Protein AF-A0A818WHS1-F1 (afdb_monomer)

pLDDT: mean 79.86, std 14.44, range [33.09, 95.94]

Solvent-accessible surface area (backbone atoms only — not comparable to full-atom values): 16485 Å² total; per-residue (Å²): 138,83,83,80,80,80,74,79,79,77,52,69,50,83,82,58,56,59,62,22,26,22,33,26,46,77,83,52,51,38,42,40,30,38,30,41,89,71,29,37,36,35,36,34,36,37,73,85,46,92,62,28,40,36,38,37,39,26,43,75,52,76,75,46,57,83,94,34,68,47,58,75,23,35,30,39,39,37,32,30,73,73,42,66,77,56,23,37,34,42,43,31,33,92,50,37,50,82,75,80,77,89,58,62,69,85,31,47,83,52,65,40,39,73,53,65,61,62,80,65,84,75,95,55,65,29,36,51,58,85,70,84,52,94,64,40,41,45,33,32,24,77,51,70,37,73,31,75,89,72,49,74,41,52,33,36,36,40,33,19,42,53,97,51,58,50,59,40,34,38,38,35,60,42,71,45,99,83,74,41,45,38,81,45,74,51,39,44,46,75,75,47,72,44,84,55,54,68,74,74,73,52,84,72,66,82,53,39,83,78,59,27,47,56,60,29,70,39,79,46,55,45,59,84,70,84,88,70,58,92,98,59,86,81,81,68,51,73,46,60,58,29,79,86,61,89,65,54,100,82,65,76,89,80,88,82,80,90,78,90,82,77,100,64,94,78,83,75,86,85,79,90,80,134

Secondary structure (DSSP, 8-state):
-----------B------SEEEEEETT-SEEEEEETTTTEEEEEETTTSSSPEEEEEESS-SSPPTTSGGGTS-EEEEEETTEEEEEEEEE-STT-------S-GGGEEETTEE----S---SS-EEE-----SSEEEEEESSEEE-TTS-EEESEEEEEETTSS-EEEEEEEEE-TTS-EEEEEEEEEEEEESS--HHHH--S-TTHHHHSEEGGGPEEEESSS--PPTT-----EEEESS------TT---------SS---SS--------

Mean predicted aligned error: 11.03 Å

Sequence (274 aa):
MSFLFYGSDVHCAQPYFPPQVTFTSEDRTAVYAIDEFNQLAHVIYGNLSPEPLNHYLMKNTPFPIPDSPQAKHYVHLSSNSSSPDHCYYETAWKYGSRFSTWFSLHWYHNRASVTIGNFVNFNSKMIHSTNETILEDYWYSEEKCKIDIGKYYPCEEIYFTKNTDLPLKTVRIGVDDHRKIASITTKYTILSVGKPDETSLIPYPKDWAYACADFALGLSRDPESSMIPLNESGTVNIWLNTPSHRINENDTVIVEWERTNCECSDCISWTPER

Nearest PDB structures (foldseek):
  7ram-assembly1_A  TM=4.427E-01  e=4.706E+00  Human herpesvirus 5 strain AD169
  9dix-assembly1_D  TM=4.705E-01  e=8.787E+00  Human betaherpesvirus 5

Structure (mmCIF, N/CA/C/O backbone):
data_AF-A0A818WHS1-F1
#
_entry.id   AF-A0A818WHS1-F1
#
loop_
_atom_site.group_PDB
_atom_site.id
_atom_site.type_symbol
_atom_site.label_atom_id
_atom_site.label_alt_id
_atom_site.label_comp_id
_atom_site.label_asym_id
_atom_site.label_entity_id
_atom_site.label_seq_id
_atom_site.pdbx_PDB_ins_code
_atom_site.Cartn_x
_atom_site.Cartn_y
_atom_site.Cartn_z
_atom_site.occupancy
_atom_site.B_iso_or_equiv
_atom_site.auth_seq_id
_atom_site.auth_comp_id
_atom_site.auth_asym_id
_atom_site.auth_atom_id
_atom_site.pdbx_PDB_model_num
ATOM 1 N N . MET A 1 1 ? -21.096 -25.139 48.918 1.00 37.22 1 MET A N 1
ATOM 2 C CA . MET A 1 1 ? -20.486 -23.802 48.772 1.00 37.22 1 MET A CA 1
ATOM 3 C C . MET A 1 1 ? -19.717 -23.835 47.459 1.00 37.22 1 MET A C 1
ATOM 5 O O . MET A 1 1 ? -18.602 -24.333 47.433 1.00 37.22 1 MET A O 1
ATOM 9 N N . SER A 1 2 ? -20.376 -23.490 46.351 1.00 33.09 2 SER A N 1
ATOM 10 C CA . SER A 1 2 ? -19.786 -23.582 45.009 1.00 33.09 2 SER A CA 1
ATOM 11 C C . SER A 1 2 ? -19.209 -22.226 44.633 1.00 33.09 2 SER A C 1
ATOM 13 O O . SER A 1 2 ? -19.954 -21.259 44.496 1.00 33.09 2 SER A O 1
ATOM 15 N N . PHE A 1 3 ? -17.887 -22.159 44.504 1.00 38.41 3 PHE A N 1
ATOM 16 C CA . PHE A 1 3 ? -17.192 -21.011 43.935 1.00 38.41 3 PHE A CA 1
ATOM 17 C C . PHE A 1 3 ? -17.373 -21.047 42.414 1.00 38.41 3 PHE A C 1
ATOM 19 O O . PHE A 1 3 ? -16.762 -21.864 41.730 1.00 38.41 3 PHE A O 1
ATOM 26 N N . LEU A 1 4 ? -18.244 -20.184 41.890 1.00 40.44 4 LEU A N 1
ATOM 27 C CA . LEU A 1 4 ? -18.276 -19.860 40.466 1.00 40.44 4 LEU A CA 1
ATOM 28 C C . LEU A 1 4 ? -17.090 -18.936 40.182 1.00 40.44 4 LEU A C 1
ATOM 30 O O . LEU A 1 4 ? -17.141 -17.739 40.461 1.00 40.44 4 LEU A O 1
ATOM 34 N N . PHE A 1 5 ? -16.005 -19.506 39.664 1.00 40.16 5 PHE A N 1
ATOM 35 C CA . PHE A 1 5 ? -14.950 -18.733 39.023 1.00 40.16 5 PHE A CA 1
ATOM 36 C C . PHE A 1 5 ? -15.507 -18.193 37.701 1.00 40.16 5 PHE A C 1
ATOM 38 O O . PHE A 1 5 ? -15.564 -18.910 36.707 1.00 40.16 5 PHE A O 1
ATOM 45 N N . TYR A 1 6 ? -15.944 -16.933 37.698 1.00 41.81 6 TYR A N 1
ATOM 46 C CA . TYR A 1 6 ? -16.090 -16.161 36.466 1.00 41.81 6 TYR A CA 1
ATOM 47 C C . TYR A 1 6 ? -14.679 -15.855 35.955 1.00 41.81 6 TYR A C 1
ATOM 49 O O . TYR A 1 6 ? -14.070 -14.855 36.329 1.00 41.81 6 TYR A O 1
ATOM 57 N N . GLY A 1 7 ? -14.123 -16.763 35.153 1.00 45.44 7 GLY A N 1
ATOM 58 C CA . GLY A 1 7 ? -12.982 -16.434 34.313 1.00 45.44 7 GLY A CA 1
ATOM 59 C C . GLY A 1 7 ? -13.452 -15.408 33.292 1.00 45.44 7 GLY A C 1
ATOM 60 O O . GLY A 1 7 ? -14.268 -15.723 32.433 1.00 45.44 7 GLY A O 1
ATOM 61 N N . SER A 1 8 ? -13.004 -14.163 33.419 1.00 51.31 8 SER A N 1
ATOM 62 C CA . SER A 1 8 ? -13.119 -13.195 32.335 1.00 51.31 8 SER A CA 1
ATOM 63 C C . SER A 1 8 ? -12.207 -13.679 31.210 1.00 51.31 8 SER A C 1
ATOM 65 O O . SER A 1 8 ? -10.990 -13.493 31.286 1.00 51.31 8 SER A O 1
ATOM 67 N N . ASP A 1 9 ? -12.773 -14.355 30.214 1.00 56.12 9 ASP A N 1
ATOM 68 C CA . ASP A 1 9 ? -12.043 -14.738 29.012 1.00 56.12 9 ASP A CA 1
ATOM 69 C C . ASP A 1 9 ? -11.537 -13.466 28.328 1.00 56.12 9 ASP A C 1
ATOM 71 O O . ASP A 1 9 ? -12.299 -12.685 27.756 1.00 56.12 9 ASP A O 1
ATOM 75 N N . VAL A 1 10 ? -10.230 -13.225 28.430 1.00 63.66 10 VAL A N 1
ATOM 76 C CA . VAL A 1 10 ? -9.567 -12.131 27.722 1.00 63.66 10 VAL A CA 1
ATOM 77 C C . VAL A 1 10 ? -9.598 -12.479 26.238 1.00 63.66 10 VAL A C 1
ATOM 79 O O . VAL A 1 10 ? -8.817 -13.310 25.767 1.00 63.66 10 VAL A O 1
ATOM 82 N N . HIS A 1 11 ? -10.522 -11.866 25.497 1.00 70.69 11 HIS A N 1
ATOM 83 C CA . HIS A 1 11 ? -10.656 -12.110 24.068 1.00 70.69 11 HIS A CA 1
ATOM 84 C C . HIS A 1 11 ? -9.477 -11.478 23.322 1.00 70.69 11 HIS A C 1
ATOM 86 O O . HIS A 1 11 ? -9.389 -10.264 23.127 1.00 70.69 11 HIS A O 1
ATOM 92 N N . CYS A 1 12 ? -8.532 -12.334 22.949 1.00 80.06 12 CYS A N 1
ATOM 93 C CA . CYS A 1 12 ? -7.355 -11.961 22.188 1.00 80.06 12 CYS A CA 1
ATOM 94 C C . CYS A 1 12 ? -7.638 -12.215 20.709 1.00 80.06 12 CYS A C 1
ATOM 96 O O . CYS A 1 12 ? -7.578 -13.359 20.259 1.00 80.06 12 CYS A O 1
ATOM 98 N N . ALA A 1 13 ? -7.950 -11.159 19.967 1.00 79.31 13 ALA A N 1
ATOM 99 C CA . ALA A 1 13 ? -8.215 -11.222 18.537 1.00 79.31 13 ALA A CA 1
ATOM 100 C C . ALA A 1 13 ? -7.529 -10.047 17.845 1.00 79.31 13 ALA A C 1
ATOM 102 O O . ALA A 1 13 ? -7.492 -8.941 18.387 1.00 79.31 13 ALA A O 1
ATOM 103 N N . GLN A 1 14 ? -6.981 -10.295 16.654 1.00 84.88 14 GLN A N 1
ATOM 104 C CA . GLN A 1 14 ? -6.480 -9.219 15.808 1.00 84.88 14 GLN A CA 1
ATOM 105 C C . GLN A 1 14 ? -7.679 -8.421 15.271 1.00 84.88 14 GLN A C 1
ATOM 107 O O . GLN A 1 14 ? -8.615 -9.030 14.753 1.00 84.88 14 GLN A O 1
ATOM 112 N N . PRO A 1 15 ? -7.699 -7.092 15.434 1.00 90.44 15 PRO A N 1
ATOM 113 C CA . PRO A 1 15 ? -8.735 -6.246 14.866 1.00 90.44 15 PRO A CA 1
ATOM 114 C C . PRO A 1 15 ? -8.469 -5.989 13.376 1.00 90.44 15 PRO A C 1
ATOM 116 O O . PRO A 1 15 ? -7.339 -5.701 12.971 1.00 90.44 15 PRO A O 1
ATOM 119 N N . TYR A 1 16 ? -9.525 -6.055 12.567 1.00 92.00 16 TYR A N 1
ATOM 120 C CA . TYR A 1 16 ? -9.459 -5.926 11.112 1.00 92.00 16 TYR A CA 1
ATOM 121 C C . TYR A 1 16 ? -10.335 -4.773 10.627 1.00 92.00 16 TYR A C 1
ATOM 123 O O . TYR A 1 16 ? -11.432 -4.563 11.137 1.00 92.00 16 TYR A O 1
ATOM 131 N N . PHE A 1 17 ? -9.840 -4.031 9.638 1.00 93.75 17 PHE A N 1
ATOM 132 C CA . PHE A 1 17 ? -10.689 -3.217 8.777 1.00 93.75 17 PHE A CA 1
ATOM 133 C C . PHE A 1 17 ? -11.624 -4.151 7.993 1.00 93.75 17 PHE A C 1
ATOM 135 O O . PHE A 1 17 ? -11.298 -5.329 7.806 1.00 93.75 17 PHE A O 1
ATOM 142 N N . PRO A 1 18 ? -12.760 -3.645 7.489 1.00 94.12 18 PRO A N 1
ATOM 143 C CA . PRO A 1 18 ? -13.578 -4.420 6.574 1.00 94.12 18 PRO A CA 1
ATOM 144 C C . PRO A 1 18 ? -12.754 -4.811 5.331 1.00 94.12 18 PRO A C 1
ATOM 146 O O . PRO A 1 18 ? -12.023 -3.966 4.807 1.00 94.12 18 PRO A O 1
ATOM 149 N N . PRO A 1 19 ? -12.892 -6.047 4.810 1.00 92.88 19 PRO A N 1
ATOM 150 C CA . PRO A 1 19 ? -12.076 -6.554 3.697 1.00 92.88 19 PRO A CA 1
ATOM 151 C C . PRO A 1 19 ? -12.323 -5.821 2.373 1.00 92.88 19 PRO A C 1
ATOM 153 O O . PRO A 1 19 ? -11.546 -5.942 1.427 1.00 92.88 19 PRO A O 1
ATOM 156 N N . GLN A 1 20 ? -13.423 -5.074 2.283 1.00 92.94 20 GLN A N 1
ATOM 157 C CA . GLN A 1 20 ? -13.663 -4.131 1.205 1.00 92.94 20 GLN A CA 1
ATOM 158 C C . GLN A 1 20 ? -14.117 -2.799 1.803 1.00 92.94 20 GLN A C 1
ATOM 160 O O . GLN A 1 20 ? -15.153 -2.735 2.473 1.00 92.94 20 GLN A O 1
ATOM 165 N N . VAL A 1 21 ? -13.322 -1.749 1.614 1.00 92.81 21 VAL A N 1
ATOM 166 C CA . VAL A 1 21 ? -13.515 -0.466 2.301 1.00 92.81 21 VAL A CA 1
ATOM 167 C C . VAL A 1 21 ? -12.918 0.684 1.501 1.00 92.81 21 VAL A C 1
ATOM 169 O O . VAL A 1 21 ? -11.845 0.555 0.914 1.00 92.81 21 VAL A O 1
ATOM 172 N N . THR A 1 22 ? -13.599 1.829 1.517 1.00 92.69 22 THR A N 1
ATOM 173 C CA . THR A 1 22 ? -13.058 3.112 1.054 1.00 92.69 22 THR A CA 1
ATOM 174 C C . THR A 1 22 ? -13.046 4.097 2.213 1.00 92.69 22 THR A C 1
ATOM 176 O O . THR A 1 22 ? -14.056 4.260 2.900 1.00 92.69 22 THR A O 1
ATOM 179 N N . PHE A 1 23 ? -11.920 4.761 2.455 1.00 91.88 23 PHE A N 1
ATOM 180 C CA . PHE A 1 23 ? -11.759 5.680 3.579 1.00 91.88 23 PHE A CA 1
ATOM 181 C C . PHE A 1 23 ? -10.694 6.747 3.307 1.00 91.88 23 PHE A C 1
ATOM 183 O O . PHE A 1 23 ? -9.904 6.653 2.374 1.00 91.88 23 PHE A O 1
ATOM 190 N N . THR A 1 24 ? -10.659 7.772 4.152 1.00 91.75 24 THR A N 1
ATOM 191 C CA . THR A 1 24 ? -9.619 8.811 4.163 1.00 91.75 24 THR A CA 1
ATOM 192 C C . THR A 1 24 ? -9.068 8.981 5.573 1.00 91.75 24 THR A C 1
ATOM 194 O O . THR A 1 24 ? -9.795 8.774 6.548 1.00 91.75 24 THR A O 1
ATOM 197 N N . SER A 1 25 ? -7.807 9.390 5.699 1.00 87.19 25 SER A N 1
ATOM 198 C CA . SER A 1 25 ? -7.261 9.904 6.960 1.00 87.19 25 SER A CA 1
ATOM 199 C C . SER A 1 25 ? -7.741 11.340 7.233 1.00 87.19 25 SER A C 1
ATOM 201 O O . SER A 1 25 ? -8.229 12.020 6.326 1.00 87.19 25 SER A O 1
ATOM 203 N N . GLU A 1 26 ? -7.664 11.793 8.491 1.00 78.38 26 GLU A N 1
ATOM 204 C CA . GLU A 1 26 ? -8.152 13.113 8.950 1.00 78.38 26 GLU A CA 1
ATOM 205 C C . GLU A 1 26 ? -7.547 14.305 8.197 1.00 78.38 26 GLU A C 1
ATOM 207 O O . GLU A 1 26 ? -8.227 15.304 7.970 1.00 78.38 26 GLU A O 1
ATOM 212 N N . ASP A 1 27 ? -6.296 14.182 7.764 1.00 72.12 27 ASP A N 1
ATOM 213 C CA . ASP A 1 27 ? -5.587 15.178 6.959 1.00 72.12 27 ASP A CA 1
ATOM 214 C C . ASP A 1 27 ? -6.094 15.258 5.505 1.00 72.12 27 ASP A C 1
ATOM 216 O O . ASP A 1 27 ? -5.738 16.188 4.783 1.00 72.12 27 ASP A O 1
ATOM 220 N N . ARG A 1 28 ? -6.945 14.309 5.080 1.00 67.69 28 ARG A N 1
ATOM 221 C CA . ARG A 1 28 ? -7.531 14.187 3.730 1.00 67.69 28 ARG A CA 1
ATOM 222 C C . ARG A 1 28 ? -6.506 14.272 2.602 1.00 67.69 28 ARG A C 1
ATOM 224 O O . ARG A 1 28 ? -6.840 14.638 1.474 1.00 67.69 28 ARG A O 1
ATOM 231 N N . THR A 1 29 ? -5.259 13.922 2.902 1.00 80.56 29 THR A N 1
ATOM 232 C CA . THR A 1 29 ? -4.161 13.929 1.934 1.00 80.56 29 THR A CA 1
ATOM 233 C C . THR A 1 29 ? -4.304 12.789 0.937 1.00 80.56 29 THR A C 1
ATOM 235 O O . THR A 1 29 ? -3.890 12.937 -0.215 1.00 80.56 29 THR A O 1
ATOM 238 N N . ALA A 1 30 ? -4.942 11.693 1.359 1.00 87.56 30 ALA A N 1
ATOM 239 C CA . ALA A 1 30 ? -5.172 10.517 0.546 1.00 87.56 30 ALA A CA 1
ATOM 240 C C . ALA A 1 30 ? -6.542 9.873 0.791 1.00 87.56 30 ALA A C 1
ATOM 242 O O . ALA A 1 30 ? -7.011 9.778 1.928 1.00 87.56 30 ALA A O 1
ATOM 243 N N . VAL A 1 31 ? -7.149 9.374 -0.286 1.00 90.00 31 VAL A N 1
ATOM 244 C CA . VAL A 1 31 ? -8.282 8.440 -0.228 1.00 90.00 31 VAL A CA 1
ATOM 245 C C . VAL A 1 31 ? -7.767 7.048 -0.556 1.00 90.00 31 VAL A C 1
ATOM 247 O O . VAL A 1 31 ? -7.116 6.871 -1.581 1.00 90.00 31 VAL A O 1
ATOM 250 N N . TYR A 1 32 ? -8.076 6.076 0.295 1.00 91.19 32 TYR A N 1
ATOM 251 C CA . TYR A 1 32 ? -7.717 4.672 0.133 1.00 91.19 32 TYR A CA 1
ATOM 252 C C . TYR A 1 32 ? -8.965 3.861 -0.201 1.00 91.19 32 TYR A C 1
ATOM 254 O O . TYR A 1 32 ? -9.987 3.997 0.471 1.00 91.19 32 TYR A O 1
ATOM 262 N N . ALA A 1 33 ? -8.863 2.983 -1.192 1.00 92.50 33 ALA A N 1
ATOM 263 C CA . ALA A 1 33 ? -9.845 1.953 -1.497 1.00 92.50 33 ALA A CA 1
ATOM 264 C C . ALA A 1 33 ? -9.149 0.588 -1.502 1.00 92.50 33 ALA A C 1
ATOM 266 O O . ALA A 1 33 ? -8.126 0.407 -2.162 1.00 92.50 33 ALA A O 1
ATOM 267 N N . ILE A 1 34 ? -9.689 -0.366 -0.750 1.00 92.81 34 ILE A N 1
ATOM 268 C CA . ILE A 1 34 ? -9.126 -1.708 -0.578 1.00 92.81 34 ILE A CA 1
ATOM 269 C C . ILE A 1 34 ? -10.198 -2.724 -0.941 1.00 92.81 34 ILE A C 1
ATOM 271 O O . ILE A 1 34 ? -11.336 -2.611 -0.491 1.00 92.81 34 ILE A O 1
ATOM 275 N N . ASP A 1 35 ? -9.816 -3.714 -1.739 1.00 92.44 35 ASP A N 1
ATOM 276 C CA . ASP A 1 35 ? -10.607 -4.889 -2.075 1.00 92.44 35 ASP A CA 1
ATOM 277 C C . ASP A 1 35 ? -9.741 -6.145 -1.903 1.00 92.44 35 ASP A C 1
ATOM 279 O O . ASP A 1 35 ? -9.038 -6.591 -2.818 1.00 92.44 35 ASP A O 1
ATOM 283 N N . GLU A 1 36 ? -9.770 -6.713 -0.696 1.00 92.94 36 GLU A N 1
ATOM 284 C CA . GLU A 1 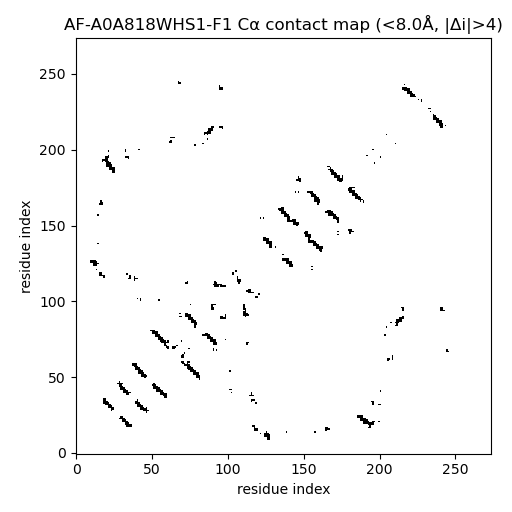36 ? -8.986 -7.899 -0.349 1.00 92.94 36 GLU A CA 1
ATOM 285 C C . GLU A 1 36 ? -9.423 -9.136 -1.147 1.00 92.94 36 GLU A C 1
ATOM 287 O O . GLU A 1 36 ? -8.596 -9.990 -1.463 1.00 92.94 36 GLU A O 1
ATOM 292 N N . PHE A 1 37 ? -10.697 -9.248 -1.533 1.00 91.25 37 PHE A N 1
ATOM 293 C CA . PHE A 1 37 ? -11.173 -10.416 -2.280 1.00 91.25 37 PHE A CA 1
ATOM 294 C C . PHE A 1 37 ? -10.630 -10.439 -3.706 1.00 91.25 37 PHE A C 1
ATOM 296 O O . PHE A 1 37 ? -10.182 -11.483 -4.184 1.00 91.25 37 PHE A O 1
ATOM 303 N N . ASN A 1 38 ? -10.627 -9.282 -4.371 1.00 89.56 38 ASN A N 1
ATOM 304 C CA . ASN A 1 38 ? -10.107 -9.157 -5.732 1.00 89.56 38 ASN A CA 1
ATOM 305 C C . ASN A 1 38 ? -8.601 -8.867 -5.781 1.00 89.56 38 ASN A C 1
ATOM 307 O O . ASN A 1 38 ? -8.023 -8.847 -6.870 1.00 89.56 38 ASN A O 1
ATOM 311 N N . GLN A 1 39 ? -7.958 -8.697 -4.619 1.00 93.12 39 GLN A N 1
ATOM 312 C CA . GLN A 1 39 ? -6.544 -8.345 -4.495 1.00 93.12 39 GLN A CA 1
ATOM 313 C C . GLN A 1 39 ? -6.219 -7.080 -5.302 1.00 93.12 39 GLN A C 1
ATOM 315 O O . GLN A 1 39 ? -5.325 -7.065 -6.157 1.00 93.12 39 GLN A O 1
ATOM 320 N N . LEU A 1 40 ? -6.991 -6.032 -5.006 1.00 90.56 40 LEU A N 1
ATOM 321 C CA . LEU A 1 40 ? -6.919 -4.705 -5.602 1.00 90.56 40 LEU A CA 1
ATOM 322 C C . LEU A 1 40 ? -6.875 -3.649 -4.490 1.00 90.56 40 LEU A C 1
ATOM 324 O O . LEU A 1 40 ? -7.653 -3.698 -3.541 1.00 90.56 40 LEU A O 1
ATOM 328 N N . ALA A 1 41 ? -5.982 -2.677 -4.622 1.00 91.81 41 ALA A N 1
ATOM 329 C CA . ALA A 1 41 ? -5.958 -1.485 -3.787 1.00 91.81 41 ALA A CA 1
ATOM 330 C C . ALA A 1 41 ? -5.707 -0.250 -4.653 1.00 91.81 41 ALA A C 1
ATOM 332 O O . ALA A 1 41 ? -4.999 -0.316 -5.659 1.00 91.81 41 ALA A O 1
ATOM 333 N N . HIS A 1 42 ? -6.280 0.877 -4.254 1.00 91.00 42 HIS A N 1
ATOM 334 C CA . HIS A 1 42 ? -6.128 2.161 -4.921 1.00 91.00 42 HIS A CA 1
ATOM 335 C C . HIS A 1 42 ? -5.924 3.257 -3.879 1.00 91.00 42 HIS A C 1
ATOM 337 O O . HIS A 1 42 ? -6.581 3.263 -2.837 1.00 91.00 42 HIS A O 1
ATOM 343 N N . VAL A 1 43 ? -5.006 4.175 -4.157 1.00 90.12 43 VAL A N 1
ATOM 344 C CA . VAL A 1 43 ? -4.811 5.381 -3.360 1.00 90.12 43 VAL A CA 1
ATOM 345 C C . VAL A 1 43 ? -4.748 6.603 -4.267 1.00 90.12 43 VAL A C 1
ATOM 347 O O . VAL A 1 43 ? -4.021 6.615 -5.261 1.00 90.12 43 VAL A O 1
ATOM 350 N N . ILE A 1 44 ? -5.516 7.630 -3.907 1.00 88.56 44 ILE A N 1
ATOM 351 C CA . ILE A 1 44 ? -5.545 8.927 -4.587 1.00 88.56 44 ILE A CA 1
ATOM 352 C C . ILE A 1 44 ? -4.886 9.944 -3.666 1.00 88.56 44 ILE A C 1
ATOM 354 O O . ILE A 1 44 ? -5.488 10.333 -2.664 1.00 88.56 44 ILE A O 1
ATOM 358 N N . TYR A 1 45 ? -3.674 10.384 -4.000 1.00 85.81 45 TYR A N 1
ATOM 359 C CA . TYR A 1 45 ? -2.990 11.459 -3.283 1.00 85.81 45 TYR A CA 1
ATOM 360 C C . TYR A 1 45 ? -3.345 12.821 -3.859 1.00 85.81 45 TYR A C 1
ATOM 362 O O . TYR A 1 45 ? -3.401 13.014 -5.074 1.00 85.81 45 TYR A O 1
ATOM 370 N N . GLY A 1 46 ? -3.545 13.789 -2.966 1.00 76.50 46 GLY A N 1
ATOM 371 C CA . GLY A 1 46 ? -3.906 15.141 -3.363 1.00 76.50 46 GLY A CA 1
ATOM 372 C C . GLY A 1 46 ? -5.305 15.192 -3.968 1.00 76.50 46 GLY A C 1
ATOM 373 O O . GLY A 1 46 ? -5.499 15.857 -4.971 1.00 76.50 46 GLY A O 1
ATOM 374 N N . ASN A 1 47 ? -6.297 14.533 -3.360 1.00 65.94 47 ASN A N 1
ATOM 375 C CA . ASN A 1 47 ? -7.696 14.555 -3.823 1.00 65.94 47 ASN A CA 1
ATOM 376 C C . ASN A 1 47 ? -8.316 15.979 -3.887 1.00 65.94 47 ASN A C 1
ATOM 378 O O . ASN A 1 47 ? -9.391 16.182 -4.438 1.00 65.94 47 ASN A O 1
ATOM 382 N N . LEU A 1 48 ? -7.643 16.985 -3.315 1.00 63.59 48 LEU A N 1
ATOM 383 C CA . LEU A 1 48 ? -7.992 18.411 -3.413 1.00 63.59 48 LEU A CA 1
ATOM 384 C C . LEU A 1 48 ? -7.065 19.202 -4.365 1.00 63.59 48 LEU A C 1
ATOM 386 O O . LEU A 1 48 ? -7.188 20.420 -4.471 1.00 63.59 48 LEU A O 1
ATOM 390 N N . SER A 1 49 ? -6.117 18.527 -5.016 1.00 65.31 49 SER A N 1
ATOM 391 C CA . SER A 1 49 ? -5.180 19.077 -5.998 1.00 65.31 49 SER A CA 1
ATOM 392 C C . SER A 1 49 ? -5.805 19.044 -7.395 1.00 65.31 49 SER A C 1
ATOM 394 O O . SER A 1 49 ? -6.545 18.109 -7.699 1.00 65.31 49 SER A O 1
ATOM 396 N N . PRO A 1 50 ? -5.489 20.007 -8.279 1.00 67.56 50 PRO A N 1
ATOM 397 C CA . PRO A 1 50 ? -5.858 19.933 -9.693 1.00 67.56 50 PRO A CA 1
ATOM 398 C C . PRO A 1 50 ? -5.185 18.773 -10.443 1.00 67.56 50 PRO A C 1
ATOM 400 O O . PRO A 1 50 ? -5.602 18.463 -11.552 1.00 67.56 50 PRO A O 1
ATOM 403 N N . GLU A 1 51 ? -4.161 18.141 -9.862 1.00 73.94 51 GLU A N 1
ATOM 404 C CA . GLU A 1 51 ? -3.440 17.005 -10.449 1.00 73.94 51 GLU A CA 1
ATOM 405 C C . GLU A 1 51 ? -3.302 15.859 -9.432 1.00 73.94 51 GLU A C 1
ATOM 407 O O . GLU A 1 51 ? -2.232 15.676 -8.840 1.00 73.94 51 GLU A O 1
ATOM 412 N N . PRO A 1 52 ? -4.387 15.112 -9.147 1.00 79.12 52 PRO A N 1
ATOM 413 C CA . PRO A 1 52 ? -4.308 13.973 -8.249 1.00 79.12 52 PRO A CA 1
ATOM 414 C C . PRO A 1 52 ? -3.449 12.857 -8.845 1.00 79.12 52 PRO A C 1
ATOM 416 O O . PRO A 1 52 ? -3.614 12.460 -10.010 1.00 79.12 52 PRO A O 1
ATOM 419 N N . LEU A 1 53 ? -2.567 12.319 -8.003 1.00 85.81 53 LEU A N 1
ATOM 420 C CA . LEU A 1 53 ? -1.757 11.145 -8.306 1.00 85.81 53 LEU A CA 1
ATOM 421 C C . LEU A 1 53 ? -2.514 9.897 -7.866 1.00 85.81 53 LEU A C 1
ATOM 423 O O . LEU A 1 53 ? -2.851 9.738 -6.692 1.00 85.81 53 LEU A O 1
ATOM 427 N N . ASN A 1 54 ? -2.772 9.016 -8.825 1.00 88.06 54 ASN A N 1
ATOM 428 C CA . ASN A 1 54 ? -3.470 7.760 -8.606 1.00 88.06 54 ASN A CA 1
ATOM 429 C C . ASN A 1 54 ? -2.439 6.645 -8.585 1.00 88.06 54 ASN A C 1
ATOM 431 O O . ASN A 1 54 ? -1.612 6.545 -9.494 1.00 88.06 54 ASN A O 1
ATOM 435 N N . HIS A 1 55 ? -2.507 5.795 -7.570 1.00 90.06 55 HIS A N 1
ATOM 436 C CA . HIS A 1 55 ? -1.696 4.592 -7.495 1.00 90.06 55 HIS A CA 1
ATOM 437 C C . HIS A 1 55 ? -2.597 3.388 -7.302 1.00 90.06 55 HIS A C 1
ATOM 439 O O . HIS A 1 55 ? -3.409 3.363 -6.383 1.00 90.06 55 HIS A O 1
ATOM 445 N N . TYR A 1 56 ? -2.409 2.374 -8.134 1.00 90.50 56 TYR A N 1
ATOM 446 C CA . TYR A 1 56 ? -3.151 1.122 -8.119 1.00 90.50 56 TYR A CA 1
ATOM 447 C C . TYR A 1 56 ? -2.198 -0.028 -7.833 1.00 90.50 56 TYR A C 1
ATOM 449 O O . TYR A 1 56 ? -1.112 -0.072 -8.399 1.00 90.50 56 TYR A O 1
ATOM 457 N N . LEU A 1 57 ? -2.617 -0.986 -7.018 1.00 91.75 57 LEU A N 1
ATOM 458 C CA . LEU A 1 57 ? -1.905 -2.235 -6.776 1.00 91.75 57 LEU A CA 1
ATOM 459 C C . LEU A 1 57 ? -2.852 -3.394 -7.068 1.00 91.75 57 LEU A C 1
ATOM 461 O O . LEU A 1 57 ? -3.909 -3.504 -6.452 1.00 91.75 57 LEU A O 1
ATOM 465 N N . MET A 1 58 ? -2.492 -4.232 -8.036 1.00 90.56 58 MET A N 1
ATOM 466 C CA . MET A 1 58 ? -3.416 -5.177 -8.665 1.00 90.56 58 MET A CA 1
ATOM 467 C C . MET A 1 58 ? -2.762 -6.532 -8.876 1.00 90.56 58 MET A C 1
ATOM 469 O O . MET A 1 58 ? -1.739 -6.606 -9.552 1.00 90.56 58 MET A O 1
ATOM 473 N N . LYS A 1 59 ? -3.380 -7.611 -8.383 1.00 89.69 59 LYS A N 1
ATOM 474 C CA . LYS A 1 59 ? -2.972 -8.981 -8.741 1.00 89.69 59 LYS A CA 1
ATOM 475 C C . LYS A 1 59 ? -3.457 -9.389 -10.128 1.00 89.69 59 LYS A C 1
ATOM 477 O O . LYS A 1 59 ? -2.692 -9.912 -10.927 1.00 89.69 59 LYS A O 1
ATOM 482 N N . ASN A 1 60 ? -4.746 -9.177 -10.383 1.00 85.00 60 ASN A N 1
ATOM 483 C CA . ASN A 1 60 ? -5.407 -9.534 -11.633 1.00 85.00 60 ASN A CA 1
ATOM 484 C C . ASN A 1 60 ? -5.569 -8.265 -12.460 1.00 85.00 60 ASN A C 1
ATOM 486 O O . ASN A 1 60 ? -6.639 -7.657 -12.486 1.00 85.00 60 ASN A O 1
ATOM 490 N N . THR A 1 61 ? -4.472 -7.825 -13.067 1.00 81.25 61 THR A N 1
ATOM 491 C CA . THR A 1 61 ? -4.504 -6.623 -13.892 1.00 81.25 61 THR A CA 1
ATOM 492 C C . THR A 1 61 ? -5.386 -6.844 -15.120 1.00 81.25 61 THR A C 1
ATOM 494 O O . THR A 1 61 ? -5.385 -7.929 -15.705 1.00 81.25 61 THR A O 1
ATOM 497 N N . PRO A 1 62 ? -6.177 -5.845 -15.520 1.00 80.00 62 PRO A N 1
ATOM 498 C CA . PRO A 1 62 ? -6.974 -5.906 -16.735 1.00 80.00 62 PRO A CA 1
ATOM 499 C C . PRO A 1 62 ? -6.091 -5.655 -17.957 1.00 80.00 62 PRO A C 1
ATOM 501 O O . PRO A 1 62 ? -5.182 -4.828 -17.914 1.00 80.00 62 PRO A O 1
ATOM 504 N N . PHE A 1 63 ? -6.394 -6.348 -19.056 1.00 80.00 63 PHE A N 1
ATOM 505 C CA . PHE A 1 63 ? -5.642 -6.272 -20.316 1.00 80.00 63 PHE A CA 1
ATOM 506 C C . PHE A 1 63 ? -4.119 -6.472 -20.157 1.00 80.00 63 PHE A C 1
ATOM 508 O O . PHE A 1 63 ? -3.347 -5.715 -20.747 1.00 80.00 63 PHE A O 1
ATOM 515 N N . PRO A 1 64 ? -3.652 -7.471 -19.379 1.00 83.44 64 PRO A N 1
ATOM 516 C CA . PRO A 1 64 ? -2.223 -7.701 -19.251 1.00 83.44 64 PRO A CA 1
ATOM 517 C C . PRO A 1 64 ? -1.662 -8.194 -20.585 1.00 83.44 64 PRO A C 1
ATOM 519 O O . PRO A 1 64 ? -2.344 -8.903 -21.333 1.00 83.44 64 PRO A O 1
ATOM 522 N N . ILE A 1 65 ? -0.397 -7.877 -20.860 1.00 80.56 65 ILE A N 1
ATOM 523 C CA . ILE A 1 65 ? 0.317 -8.468 -21.994 1.00 80.56 65 ILE A CA 1
ATOM 524 C C . ILE A 1 65 ? 0.368 -9.993 -21.770 1.00 80.56 65 ILE A C 1
ATOM 526 O O . ILE A 1 65 ? 0.862 -10.442 -20.731 1.00 80.56 65 ILE A O 1
ATOM 530 N N . PRO A 1 66 ? -0.150 -10.821 -22.696 1.00 81.69 66 PRO A N 1
ATOM 531 C CA . PRO A 1 66 ? -0.129 -12.269 -22.531 1.00 81.69 66 PRO A CA 1
ATOM 532 C C . PRO A 1 66 ? 1.291 -12.805 -22.316 1.00 81.69 66 PRO A C 1
ATOM 534 O O . PRO A 1 66 ? 2.248 -12.326 -22.921 1.00 81.69 66 PRO A O 1
ATOM 537 N N . ASP A 1 67 ? 1.419 -13.807 -21.444 1.00 79.75 67 ASP A N 1
ATOM 538 C CA . ASP A 1 67 ? 2.687 -14.441 -21.050 1.00 79.75 67 ASP A CA 1
ATOM 539 C C . ASP A 1 67 ? 3.739 -13.526 -20.399 1.00 79.75 67 ASP A C 1
ATOM 541 O O . ASP A 1 67 ? 4.832 -13.996 -20.063 1.00 79.75 67 ASP A O 1
ATOM 545 N N . SER A 1 68 ? 3.413 -12.259 -20.139 1.00 82.38 68 SER A N 1
ATOM 546 C CA . SER A 1 68 ? 4.317 -11.318 -19.490 1.00 82.38 68 SER A CA 1
ATOM 547 C C . SER A 1 68 ? 4.352 -11.494 -17.961 1.00 82.38 68 SER A C 1
ATOM 549 O O . SER A 1 68 ? 3.496 -12.169 -17.372 1.00 82.38 68 SER A O 1
ATOM 551 N N . PRO A 1 69 ? 5.334 -10.885 -17.273 1.00 85.00 69 PRO A N 1
ATOM 552 C CA . PRO A 1 69 ? 5.351 -10.814 -15.814 1.00 85.00 69 PRO A CA 1
ATOM 553 C C . PRO A 1 69 ? 4.082 -10.174 -15.241 1.00 85.00 69 PRO A C 1
ATOM 555 O O . PRO A 1 69 ? 3.548 -10.659 -14.245 1.00 85.00 69 PRO A O 1
ATOM 558 N N . GLN A 1 70 ? 3.565 -9.137 -15.898 1.00 87.00 70 GLN A N 1
ATOM 559 C CA . GLN A 1 70 ? 2.379 -8.390 -15.474 1.00 87.00 70 GLN A CA 1
ATOM 560 C C . GLN A 1 70 ? 1.104 -9.246 -15.460 1.00 87.00 70 GLN A C 1
ATOM 562 O O . GLN A 1 70 ? 0.187 -8.965 -14.694 1.00 87.00 70 GLN A O 1
ATOM 567 N N . ALA A 1 71 ? 1.051 -10.307 -16.273 1.00 86.94 71 ALA A N 1
ATOM 568 C CA . ALA A 1 71 ? -0.057 -11.262 -16.282 1.00 86.94 71 ALA A CA 1
ATOM 569 C C . ALA A 1 71 ? -0.023 -12.260 -15.108 1.00 86.94 71 ALA A C 1
ATOM 571 O O . ALA A 1 71 ? -1.003 -12.964 -14.870 1.00 86.94 71 ALA A O 1
ATOM 572 N N . LYS A 1 72 ? 1.115 -12.386 -14.412 1.00 88.69 72 LYS A N 1
ATOM 573 C CA . LYS A 1 72 ? 1.360 -13.423 -13.387 1.00 88.69 72 LYS A CA 1
ATOM 574 C C . LYS A 1 72 ? 1.619 -12.854 -11.994 1.00 88.69 72 LYS A C 1
ATOM 576 O O . LYS A 1 72 ? 1.500 -13.576 -11.004 1.00 88.69 72 LYS A O 1
ATOM 581 N N . HIS A 1 73 ? 2.015 -11.592 -11.924 1.00 90.19 73 HIS A N 1
ATOM 582 C CA . HIS A 1 73 ? 2.485 -10.923 -10.721 1.00 90.19 73 HIS A CA 1
ATOM 583 C C . HIS A 1 73 ? 1.674 -9.658 -10.451 1.00 90.19 73 HIS A C 1
ATOM 585 O O . HIS A 1 73 ? 0.970 -9.164 -11.327 1.00 90.19 73 HIS A O 1
ATOM 591 N N . TYR A 1 74 ? 1.795 -9.117 -9.235 1.00 92.31 74 TYR A N 1
ATOM 592 C CA . TYR 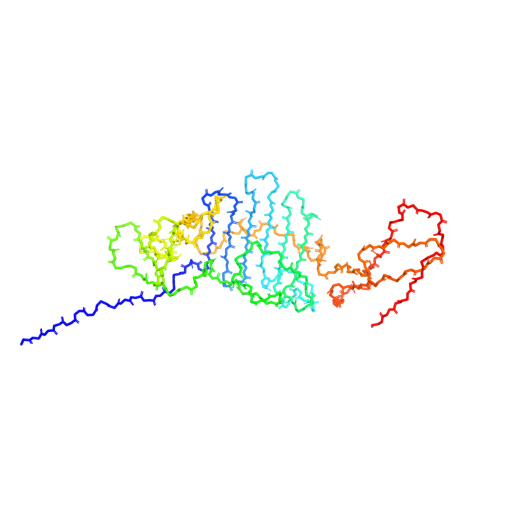A 1 74 ? 1.159 -7.840 -8.927 1.00 92.31 74 TYR A CA 1
ATOM 593 C C . TYR A 1 74 ? 1.772 -6.734 -9.771 1.00 92.31 74 TYR A C 1
ATOM 595 O O . TYR A 1 74 ? 2.993 -6.678 -9.914 1.00 92.31 74 TYR A O 1
ATOM 603 N N . VAL A 1 75 ? 0.937 -5.828 -10.258 1.00 90.25 75 VAL A N 1
ATOM 604 C CA . VAL A 1 75 ? 1.381 -4.588 -10.884 1.00 90.25 75 VAL A CA 1
ATOM 605 C C . VAL A 1 75 ? 1.002 -3.430 -9.992 1.00 90.25 75 VAL A C 1
ATOM 607 O O . VAL A 1 75 ? -0.131 -3.331 -9.514 1.00 90.25 75 VAL A O 1
ATOM 610 N N . HIS A 1 76 ? 1.972 -2.555 -9.789 1.00 91.19 76 HIS A N 1
ATOM 611 C CA . HIS A 1 76 ? 1.760 -1.238 -9.241 1.00 91.19 76 HIS A CA 1
ATOM 612 C C . HIS A 1 76 ? 1.768 -0.240 -10.392 1.00 91.19 76 HIS A C 1
ATOM 614 O O . HIS A 1 76 ? 2.789 -0.064 -11.046 1.00 91.19 76 HIS A O 1
ATOM 620 N N . LEU A 1 77 ? 0.626 0.383 -10.654 1.00 89.88 77 LEU A N 1
ATOM 621 C CA . LEU A 1 77 ? 0.454 1.399 -11.686 1.00 89.88 77 LEU A CA 1
ATOM 622 C C . LEU A 1 77 ? 0.314 2.765 -11.020 1.00 89.88 77 LEU A C 1
ATOM 624 O O . LEU A 1 77 ? -0.456 2.909 -10.074 1.00 89.88 77 LEU A O 1
ATOM 628 N N . SER A 1 78 ? 1.035 3.759 -11.521 1.00 89.25 78 SER A N 1
ATOM 629 C CA . SER A 1 78 ? 0.934 5.146 -11.075 1.00 89.25 78 SER A CA 1
ATOM 630 C C . SER A 1 78 ? 0.590 6.039 -12.256 1.00 89.25 78 SER A C 1
ATOM 632 O O . SER A 1 78 ? 1.241 5.959 -13.296 1.00 89.25 78 SER A O 1
ATOM 634 N N . SER A 1 79 ? -0.413 6.898 -12.101 1.00 86.81 79 SER A N 1
ATOM 635 C CA . SER A 1 79 ? -0.876 7.793 -13.162 1.00 86.81 79 SER A CA 1
ATOM 636 C C . SER A 1 79 ? -1.313 9.143 -12.607 1.00 86.81 79 SER A C 1
ATOM 638 O O . SER A 1 79 ? -2.037 9.216 -11.608 1.00 86.81 79 SER A O 1
ATOM 640 N N . ASN A 1 80 ? -0.932 10.220 -13.291 1.00 82.31 80 ASN A N 1
ATOM 641 C CA . ASN A 1 80 ? -1.522 11.531 -13.053 1.00 82.31 80 ASN A CA 1
ATOM 642 C C . ASN A 1 80 ? -2.881 11.593 -13.763 1.00 82.31 80 ASN A C 1
ATOM 644 O O . ASN A 1 80 ? -2.960 11.415 -14.975 1.00 82.31 80 ASN A O 1
ATOM 648 N N . SER A 1 81 ? -3.958 11.838 -13.017 1.00 72.12 81 SER A N 1
ATOM 649 C CA . SER A 1 81 ? -5.305 11.930 -13.610 1.00 72.12 81 SER A CA 1
ATOM 650 C C . SER A 1 81 ? -5.454 13.076 -14.615 1.00 72.12 81 SER A C 1
ATOM 652 O O . SER A 1 81 ? -6.257 12.969 -15.540 1.00 72.12 81 SER A O 1
ATOM 654 N N . SER A 1 82 ? -4.663 14.139 -14.469 1.00 71.31 82 SER A N 1
ATOM 655 C CA . SER A 1 82 ? -4.679 15.305 -15.361 1.00 71.31 82 SER A CA 1
ATOM 656 C C . SER A 1 82 ? -3.788 15.135 -16.591 1.00 71.31 82 SER A C 1
ATOM 658 O O . SER A 1 82 ? -3.952 15.865 -17.566 1.00 71.31 82 SER A O 1
ATOM 660 N N . SER A 1 83 ? -2.899 14.138 -16.570 1.00 72.62 83 SER A N 1
ATOM 661 C CA . SER A 1 83 ? -2.017 13.779 -17.681 1.00 72.62 83 SER A CA 1
ATOM 662 C C . SER A 1 83 ? -1.877 12.255 -17.747 1.00 72.62 83 SER A C 1
ATOM 664 O O . SER A 1 83 ? -0.867 11.720 -17.286 1.00 72.62 83 SER A O 1
ATOM 666 N N . PRO A 1 84 ? -2.880 11.539 -18.292 1.00 64.12 84 PRO A N 1
ATOM 667 C CA . PRO A 1 84 ? -2.903 10.073 -18.310 1.00 64.12 84 PRO A CA 1
ATOM 668 C C . PRO A 1 84 ? -1.707 9.470 -19.050 1.00 64.12 84 PRO A C 1
ATOM 670 O O . PRO A 1 84 ? -1.236 8.401 -18.676 1.00 64.12 84 PRO A O 1
ATOM 673 N N . ASP A 1 85 ? -1.186 10.199 -20.039 1.00 68.62 85 ASP A N 1
ATOM 674 C CA . ASP A 1 85 ? 0.004 9.845 -20.822 1.00 68.62 85 ASP A CA 1
ATOM 675 C C . ASP A 1 85 ? 1.301 9.895 -19.984 1.00 68.62 85 ASP A C 1
ATOM 677 O O . ASP A 1 85 ? 2.348 9.396 -20.392 1.00 68.62 85 ASP A O 1
ATOM 681 N N . HIS A 1 86 ? 1.250 10.489 -18.787 1.00 78.19 86 HIS A N 1
ATOM 682 C CA . HIS A 1 86 ? 2.316 10.460 -17.790 1.00 78.19 86 HIS A CA 1
ATOM 683 C C . HIS A 1 86 ? 1.988 9.427 -16.713 1.00 78.19 86 HIS A C 1
ATOM 685 O O . HIS A 1 86 ? 1.597 9.746 -15.583 1.00 78.19 86 HIS A O 1
ATOM 691 N N . CYS A 1 87 ? 2.168 8.163 -17.081 1.00 84.56 87 CYS A N 1
ATOM 692 C CA . CYS A 1 87 ? 2.022 7.030 -16.185 1.00 84.56 87 CYS A CA 1
ATOM 693 C C . CYS A 1 87 ? 3.226 6.091 -16.262 1.00 84.56 87 CYS A C 1
ATOM 695 O O . CYS A 1 87 ? 3.958 6.037 -17.251 1.00 84.56 87 CYS A O 1
ATOM 697 N N . TYR A 1 88 ? 3.432 5.343 -15.187 1.00 87.06 88 TYR A N 1
ATOM 698 C CA . TYR A 1 88 ? 4.461 4.317 -15.095 1.00 87.06 88 TYR A CA 1
ATOM 699 C C . TYR A 1 88 ? 3.943 3.133 -14.296 1.00 87.06 88 TYR A C 1
ATOM 701 O O . TYR A 1 88 ? 3.051 3.279 -13.455 1.00 87.06 88 TYR A O 1
ATOM 709 N N . TYR A 1 89 ? 4.518 1.961 -14.531 1.00 88.38 89 TYR A N 1
ATOM 710 C CA . TYR A 1 89 ? 4.196 0.778 -13.753 1.00 88.38 89 TYR A CA 1
ATOM 711 C C . TYR A 1 89 ? 5.435 -0.011 -13.338 1.00 88.38 89 TYR A C 1
ATOM 713 O O . TYR A 1 89 ? 6.498 0.056 -13.953 1.00 88.38 89 TYR A O 1
ATOM 721 N N . GLU A 1 90 ? 5.259 -0.796 -12.279 1.00 88.31 90 GLU A N 1
ATOM 722 C CA . GLU A 1 90 ? 6.233 -1.743 -11.745 1.00 88.31 90 GLU A CA 1
ATOM 723 C C . GLU A 1 90 ? 5.554 -3.090 -11.493 1.00 88.31 90 GLU A C 1
ATOM 725 O O . GLU A 1 90 ? 4.365 -3.154 -11.189 1.00 88.31 90 GLU A O 1
ATOM 730 N N . THR A 1 91 ? 6.295 -4.193 -11.606 1.00 88.56 91 THR A N 1
ATOM 731 C CA . THR A 1 91 ? 5.741 -5.555 -11.466 1.00 88.56 91 THR A CA 1
ATOM 732 C C . THR A 1 91 ? 6.426 -6.322 -10.351 1.00 88.56 91 THR A C 1
ATOM 734 O O . THR A 1 91 ? 7.637 -6.476 -10.409 1.00 88.56 91 THR A O 1
ATOM 737 N N . ALA A 1 92 ? 5.704 -6.827 -9.351 1.00 89.25 92 ALA A N 1
ATOM 738 C CA . ALA A 1 92 ? 6.271 -7.538 -8.203 1.00 89.25 92 ALA A CA 1
ATOM 739 C C . ALA A 1 92 ? 6.780 -8.935 -8.594 1.00 89.25 92 ALA A C 1
ATOM 741 O O . ALA A 1 92 ? 6.102 -9.946 -8.419 1.00 89.25 92 ALA A O 1
ATOM 742 N N . TRP A 1 93 ? 7.998 -8.985 -9.129 1.00 86.69 93 TRP A N 1
ATOM 743 C CA . TRP A 1 93 ? 8.687 -10.193 -9.587 1.00 86.69 93 TRP A CA 1
ATOM 744 C C . TRP A 1 93 ? 10.177 -10.156 -9.241 1.00 86.69 93 TRP A C 1
ATOM 746 O O . TRP A 1 93 ? 10.741 -9.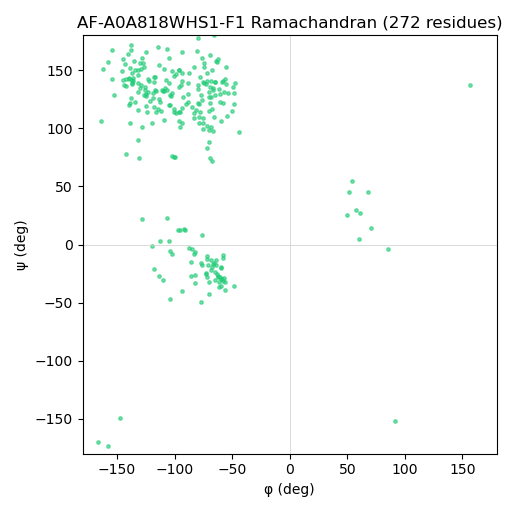106 -8.946 1.00 86.69 93 TRP A O 1
ATOM 756 N N . LYS A 1 94 ? 10.841 -11.318 -9.296 1.00 83.56 94 LYS A N 1
ATOM 757 C CA . LYS A 1 94 ? 12.247 -11.481 -8.865 1.00 83.56 94 LYS A CA 1
ATOM 758 C C . LYS A 1 94 ? 13.262 -10.607 -9.604 1.00 83.56 94 LYS A C 1
ATOM 760 O O . LYS A 1 94 ? 14.364 -10.433 -9.100 1.00 83.56 94 LYS A O 1
ATOM 765 N N . TYR A 1 95 ? 12.904 -10.102 -10.779 1.00 79.50 95 TYR A N 1
ATOM 766 C CA . TYR A 1 95 ? 13.769 -9.246 -11.579 1.00 79.50 95 TYR A CA 1
ATOM 767 C C . TYR A 1 95 ? 13.374 -7.769 -11.515 1.00 79.50 95 TYR A C 1
ATOM 769 O O . TYR A 1 95 ? 14.084 -6.943 -12.061 1.00 79.50 95 TYR A O 1
ATOM 777 N N . GLY A 1 96 ? 12.260 -7.429 -10.865 1.00 74.38 96 GLY A N 1
ATOM 778 C CA . GLY A 1 96 ? 11.694 -6.083 -10.903 1.00 74.38 96 GLY A CA 1
ATOM 779 C C . GLY A 1 96 ? 12.518 -5.032 -10.185 1.00 74.38 96 GLY A C 1
ATOM 780 O O . GLY A 1 96 ? 13.369 -5.333 -9.343 1.00 74.38 96 GLY A O 1
ATOM 781 N N . SER A 1 97 ? 12.206 -3.779 -10.510 1.00 70.50 97 SER A N 1
ATOM 782 C CA . SER A 1 97 ? 12.688 -2.598 -9.803 1.00 70.50 97 SER A CA 1
ATOM 783 C C . SER A 1 97 ? 12.139 -2.530 -8.368 1.00 70.50 97 SER A C 1
ATOM 785 O O . SER A 1 97 ? 11.439 -3.421 -7.874 1.00 70.50 97 SER A O 1
ATOM 787 N N . ARG A 1 98 ? 12.526 -1.480 -7.636 1.00 66.94 98 ARG A N 1
ATOM 788 C CA . ARG A 1 98 ? 12.029 -1.235 -6.280 1.00 66.94 98 ARG A CA 1
ATOM 789 C C . ARG A 1 98 ? 10.625 -0.631 -6.341 1.00 66.94 98 ARG A C 1
ATOM 791 O O . ARG A 1 98 ? 10.518 0.535 -6.680 1.00 66.94 98 ARG A O 1
ATOM 798 N N . PHE A 1 99 ? 9.631 -1.379 -5.861 1.00 68.38 99 PHE A N 1
ATOM 799 C CA . PHE A 1 99 ? 8.278 -0.877 -5.588 1.00 68.38 99 PHE A CA 1
ATOM 800 C C . PHE A 1 99 ? 8.321 0.414 -4.784 1.00 68.38 99 PHE A C 1
ATOM 802 O O . PHE A 1 99 ? 8.827 0.421 -3.657 1.00 68.38 99 PHE A O 1
ATOM 809 N N . SER A 1 100 ? 7.751 1.485 -5.332 1.00 65.56 100 SER A N 1
ATOM 810 C CA . SER A 1 100 ? 7.364 2.621 -4.499 1.00 65.56 100 SER A CA 1
ATOM 811 C C . SER A 1 100 ? 6.234 2.197 -3.557 1.00 65.56 100 SER A C 1
ATOM 813 O O . SER A 1 100 ? 5.256 1.570 -3.964 1.00 65.56 100 SER A O 1
ATOM 815 N N . THR A 1 101 ? 6.349 2.527 -2.274 1.00 68.00 101 THR A N 1
ATOM 816 C CA . THR A 1 101 ? 5.412 2.059 -1.249 1.00 68.00 101 THR A CA 1
ATOM 817 C C . THR A 1 101 ? 4.389 3.145 -0.925 1.00 68.00 101 THR A C 1
ATOM 819 O O . THR A 1 101 ? 4.473 3.802 0.110 1.00 68.00 101 THR A O 1
ATOM 822 N N . TRP A 1 102 ? 3.422 3.340 -1.822 1.00 83.81 102 TRP A N 1
ATOM 823 C CA . TRP A 1 102 ? 2.227 4.167 -1.562 1.00 83.81 102 TRP A CA 1
ATOM 824 C C . TRP A 1 102 ? 1.135 3.401 -0.799 1.00 83.81 102 TRP A C 1
ATOM 826 O O . TRP A 1 102 ? 0.115 3.961 -0.412 1.00 83.81 102 TRP A O 1
ATOM 836 N N . PHE A 1 103 ? 1.358 2.104 -0.597 1.00 89.75 103 PHE A N 1
ATOM 837 C CA . PHE A 1 103 ? 0.470 1.181 0.092 1.00 89.75 103 PHE A CA 1
ATOM 838 C C . PHE A 1 103 ? 1.105 0.671 1.383 1.00 89.75 103 PHE A C 1
ATOM 840 O O . PHE A 1 103 ? 2.300 0.864 1.630 1.00 89.75 103 PHE A O 1
ATOM 847 N N . SER A 1 104 ? 0.309 -0.012 2.205 1.00 90.00 104 SER A N 1
ATOM 848 C CA . SER A 1 104 ? 0.764 -0.516 3.494 1.00 90.00 104 SER A CA 1
ATOM 849 C C . SER A 1 104 ? 1.967 -1.453 3.352 1.00 90.00 104 SER A C 1
ATOM 851 O O . SER A 1 104 ? 1.906 -2.492 2.696 1.00 90.00 104 SER A O 1
ATOM 853 N N . LEU A 1 105 ? 3.072 -1.092 4.011 1.00 88.88 105 LEU A N 1
ATOM 854 C CA . LEU A 1 105 ? 4.362 -1.782 3.896 1.00 88.88 105 LEU A CA 1
ATOM 855 C C . LEU A 1 105 ? 4.304 -3.270 4.257 1.00 88.88 105 LEU A C 1
ATOM 857 O O . LEU A 1 105 ? 5.049 -4.065 3.692 1.00 88.88 105 LEU A O 1
ATOM 861 N N . HIS A 1 106 ? 3.421 -3.669 5.173 1.00 90.31 106 HIS A N 1
ATOM 862 C CA . HIS A 1 106 ? 3.295 -5.068 5.592 1.00 90.31 106 HIS A CA 1
ATOM 863 C C . HIS A 1 106 ? 2.655 -5.979 4.540 1.00 90.31 106 HIS A C 1
ATOM 865 O O . HIS A 1 106 ? 2.728 -7.196 4.688 1.00 90.31 106 HIS A O 1
ATOM 871 N N . TRP A 1 107 ? 2.046 -5.432 3.484 1.00 92.75 107 TRP A N 1
ATOM 872 C CA . TRP A 1 107 ? 1.576 -6.229 2.346 1.00 92.75 107 TRP A CA 1
ATOM 873 C C . TRP A 1 107 ? 2.730 -6.771 1.497 1.00 92.75 107 TRP A C 1
ATOM 875 O O . TRP A 1 107 ? 2.543 -7.710 0.725 1.00 92.75 107 TRP A O 1
ATOM 885 N N . TYR A 1 108 ? 3.929 -6.206 1.636 1.00 89.25 108 TYR A N 1
ATOM 886 C CA . TYR A 1 108 ? 5.110 -6.598 0.881 1.00 89.25 108 TYR A CA 1
ATOM 887 C C . TYR A 1 108 ? 5.912 -7.634 1.673 1.00 89.25 108 TYR A C 1
ATOM 889 O O . TYR A 1 108 ? 6.447 -7.349 2.743 1.00 89.25 108 TYR A O 1
ATOM 897 N N . HIS A 1 109 ? 6.047 -8.843 1.128 1.00 87.50 109 HIS A N 1
ATOM 898 C CA . HIS A 1 109 ? 6.902 -9.879 1.721 1.00 87.50 109 HIS A CA 1
ATOM 899 C C . HIS A 1 109 ? 8.370 -9.689 1.323 1.00 87.50 109 HIS A C 1
ATOM 901 O O . HIS A 1 109 ? 9.285 -10.017 2.074 1.00 87.50 109 HIS A O 1
ATOM 907 N N . ASN A 1 110 ? 8.591 -9.188 0.108 1.00 83.00 110 ASN A N 1
ATOM 908 C CA . ASN A 1 110 ? 9.868 -8.738 -0.433 1.00 83.00 110 ASN A CA 1
ATOM 909 C C . ASN A 1 110 ? 9.594 -7.929 -1.716 1.00 83.00 110 ASN A C 1
ATOM 911 O O . ASN A 1 110 ? 8.445 -7.642 -2.044 1.00 83.00 110 ASN A O 1
ATOM 915 N N . ARG A 1 111 ? 10.640 -7.591 -2.481 1.00 76.69 111 ARG A N 1
ATOM 916 C CA . ARG A 1 111 ? 10.483 -6.878 -3.764 1.00 76.69 111 ARG A CA 1
ATOM 917 C C . ARG A 1 111 ? 9.729 -7.681 -4.835 1.00 76.69 111 ARG A C 1
ATOM 919 O O . ARG A 1 111 ? 9.290 -7.113 -5.813 1.00 76.69 111 ARG A O 1
ATOM 926 N N . ALA A 1 112 ? 9.592 -8.992 -4.693 1.00 85.62 112 ALA A N 1
ATOM 927 C CA . ALA A 1 112 ? 9.032 -9.884 -5.706 1.00 85.62 112 ALA A CA 1
ATOM 928 C C . ALA A 1 112 ? 7.682 -10.504 -5.310 1.00 85.62 112 ALA A C 1
ATOM 930 O O . ALA A 1 112 ? 7.187 -11.377 -6.021 1.00 85.62 112 ALA A O 1
ATOM 931 N N . SER A 1 113 ? 7.125 -10.138 -4.153 1.00 88.94 113 SER A N 1
ATOM 932 C CA . SER A 1 113 ? 5.936 -10.785 -3.601 1.00 88.94 113 SER A CA 1
ATOM 933 C C . SER A 1 113 ? 5.151 -9.830 -2.713 1.00 88.94 113 SER A C 1
ATOM 935 O O . SER A 1 113 ? 5.702 -9.226 -1.788 1.00 88.94 113 SER A O 1
ATOM 937 N N . VAL A 1 114 ? 3.856 -9.731 -3.001 1.00 92.12 114 VAL A N 1
ATOM 938 C CA . VAL A 1 114 ? 2.905 -8.821 -2.366 1.00 92.12 114 VAL A CA 1
ATOM 939 C C . VAL A 1 114 ? 1.586 -9.560 -2.158 1.00 92.12 114 VAL A C 1
ATOM 941 O O . VAL A 1 114 ? 1.192 -10.350 -3.015 1.00 92.12 114 VAL A O 1
ATOM 944 N N . THR A 1 115 ? 0.910 -9.298 -1.042 1.00 93.69 115 THR A N 1
ATOM 945 C CA . THR A 1 115 ? -0.459 -9.758 -0.777 1.00 93.69 115 THR A CA 1
ATOM 946 C C . THR A 1 115 ? -1.237 -8.633 -0.109 1.00 93.69 115 THR A C 1
ATOM 948 O O . THR A 1 115 ? -0.848 -8.168 0.961 1.00 93.69 115 THR A O 1
ATOM 951 N N . ILE A 1 116 ? -2.338 -8.205 -0.725 1.00 93.69 116 ILE A N 1
ATOM 952 C CA . ILE A 1 116 ? -3.225 -7.197 -0.142 1.00 93.69 116 ILE A CA 1
ATOM 953 C C . ILE A 1 116 ? -4.073 -7.883 0.928 1.00 93.69 116 ILE A C 1
ATOM 955 O O . ILE A 1 116 ? -4.692 -8.919 0.679 1.00 93.69 116 ILE A O 1
ATOM 959 N N . GLY A 1 117 ? -4.084 -7.302 2.118 1.00 93.50 117 GLY A N 1
ATOM 960 C CA . GLY A 1 117 ? -4.899 -7.743 3.246 1.00 93.50 117 GLY A CA 1
ATOM 961 C C . GLY A 1 117 ? -5.305 -6.543 4.088 1.00 93.50 117 GLY A C 1
ATOM 962 O O . GLY A 1 117 ? -5.366 -5.425 3.577 1.00 93.50 117 GLY A O 1
ATOM 963 N N . ASN A 1 118 ? -5.470 -6.759 5.392 1.00 92.88 118 ASN A N 1
ATOM 964 C CA . ASN A 1 118 ? -5.871 -5.709 6.326 1.00 92.88 118 ASN A CA 1
ATOM 965 C C . ASN A 1 118 ? -5.055 -4.423 6.158 1.00 92.88 118 ASN A C 1
ATOM 967 O O . ASN A 1 118 ? -3.826 -4.485 6.031 1.00 92.88 118 ASN A O 1
ATOM 971 N N . PHE A 1 119 ? -5.706 -3.261 6.234 1.00 91.75 119 PHE A N 1
ATOM 972 C CA . PHE A 1 119 ? -5.028 -1.971 6.075 1.00 91.75 119 PHE A CA 1
ATOM 973 C C . PHE A 1 119 ? -3.957 -1.714 7.140 1.00 91.75 119 PHE A C 1
ATOM 975 O O . PHE A 1 119 ? -2.946 -1.075 6.851 1.00 91.75 119 PHE A O 1
ATOM 982 N N . VAL A 1 120 ? -4.162 -2.223 8.358 1.00 90.62 120 VAL A N 1
ATOM 983 C CA . VAL A 1 120 ? -3.252 -2.059 9.496 1.00 90.62 120 VAL A CA 1
ATOM 984 C C . VAL A 1 120 ? -2.728 -3.425 9.928 1.00 90.62 120 VAL A C 1
ATOM 986 O O . VAL A 1 120 ? -3.496 -4.363 10.106 1.00 90.62 120 VAL A O 1
ATOM 989 N N . ASN A 1 121 ? -1.421 -3.549 10.133 1.00 91.25 121 ASN A N 1
ATOM 990 C CA . ASN A 1 121 ? -0.830 -4.726 10.765 1.00 91.25 121 ASN A CA 1
ATOM 991 C C . ASN A 1 121 ? -0.223 -4.335 12.107 1.00 91.25 121 ASN A C 1
ATOM 993 O O . ASN A 1 121 ? 0.588 -3.407 12.153 1.00 91.25 121 ASN A O 1
ATOM 997 N N . PHE A 1 122 ? -0.633 -5.027 13.167 1.00 91.12 122 PHE A N 1
ATOM 998 C CA . PHE A 1 122 ? -0.131 -4.834 14.525 1.00 91.12 122 PHE A CA 1
ATOM 999 C C . PHE A 1 122 ? 1.004 -5.820 14.792 1.00 91.12 122 PHE A C 1
ATOM 1001 O O . PHE A 1 122 ? 0.921 -6.993 14.426 1.00 91.12 122 PHE A O 1
ATOM 1008 N N . ASN A 1 123 ? 2.070 -5.346 15.430 1.00 89.88 123 ASN A N 1
ATOM 1009 C CA . ASN A 1 123 ? 3.232 -6.174 15.758 1.00 89.88 123 ASN A CA 1
ATOM 1010 C C . ASN A 1 123 ? 3.008 -6.977 17.041 1.00 89.88 123 ASN A C 1
ATOM 1012 O O . ASN A 1 123 ? 3.601 -8.041 17.225 1.00 89.88 123 ASN A O 1
ATOM 1016 N N . SER A 1 124 ? 2.149 -6.471 17.923 1.00 90.19 124 SER A N 1
ATOM 1017 C CA . SER A 1 124 ? 1.857 -7.083 19.213 1.00 90.19 124 SER A CA 1
ATOM 1018 C C . SER A 1 124 ? 0.489 -7.774 19.205 1.00 90.19 124 SER A C 1
ATOM 1020 O O . SER A 1 124 ? -0.397 -7.516 18.385 1.00 90.19 124 SER A O 1
ATOM 1022 N N . LYS A 1 125 ? 0.297 -8.682 20.164 1.00 92.88 125 LYS A N 1
ATOM 1023 C CA . LYS A 1 125 ? -1.003 -9.299 20.421 1.00 92.88 125 LYS A CA 1
ATOM 1024 C C . LYS A 1 125 ? -1.992 -8.237 20.910 1.00 92.88 125 LYS A C 1
ATOM 1026 O O . LYS A 1 125 ? -1.699 -7.516 21.864 1.00 92.88 125 LYS A O 1
ATOM 1031 N N . MET A 1 126 ? -3.159 -8.183 20.275 1.00 94.19 126 MET A N 1
ATOM 1032 C CA . MET A 1 126 ? -4.210 -7.218 20.593 1.00 94.19 126 MET A CA 1
ATOM 1033 C C . MET A 1 126 ? -5.244 -7.827 21.545 1.00 94.19 126 MET A C 1
ATOM 1035 O O . MET A 1 126 ? -5.673 -8.973 21.379 1.00 94.19 126 MET A O 1
ATOM 1039 N N . ILE A 1 127 ? -5.631 -7.052 22.554 1.00 93.69 127 ILE A N 1
ATOM 1040 C CA . ILE A 1 127 ? -6.609 -7.410 23.579 1.00 93.69 127 ILE A CA 1
ATOM 1041 C C . ILE A 1 127 ? -7.839 -6.528 23.380 1.00 93.69 127 ILE A C 1
ATOM 1043 O O . ILE A 1 127 ? -7.724 -5.302 23.410 1.00 93.69 127 ILE A O 1
ATOM 1047 N N . HIS A 1 128 ? -9.008 -7.144 23.184 1.00 92.38 128 HIS A N 1
ATOM 1048 C CA . HIS A 1 128 ? -10.269 -6.407 23.164 1.00 92.38 128 HIS A CA 1
ATOM 1049 C C . HIS A 1 128 ? -10.589 -5.908 24.571 1.00 92.38 128 HIS A C 1
ATOM 1051 O O . HIS A 1 128 ? -10.534 -6.672 25.539 1.00 92.38 128 HIS A O 1
ATOM 1057 N N . SER A 1 129 ? -10.925 -4.630 24.699 1.00 88.75 129 SER A N 1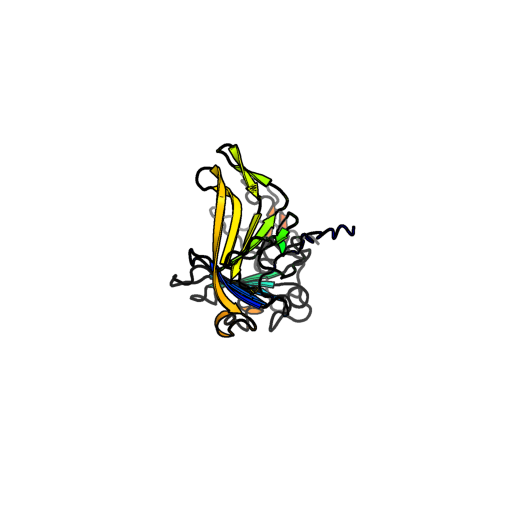
ATOM 1058 C CA . SER A 1 129 ? -11.261 -4.084 25.999 1.00 88.75 129 SER A CA 1
ATOM 1059 C C . SER A 1 129 ? -12.615 -4.556 26.497 1.00 88.75 129 SER A C 1
ATOM 1061 O O . SER A 1 129 ? -13.610 -4.556 25.781 1.00 88.75 129 SER A O 1
ATOM 1063 N N . THR A 1 130 ? -12.659 -4.885 27.783 1.00 82.06 130 THR A N 1
ATOM 1064 C CA . THR A 1 130 ? -13.901 -5.153 28.509 1.00 82.06 130 THR A CA 1
ATOM 1065 C C . THR A 1 130 ? -14.558 -3.879 29.034 1.00 82.06 130 THR A C 1
ATOM 1067 O O . THR A 1 130 ? -15.625 -3.957 29.636 1.00 82.06 130 THR A O 1
ATOM 1070 N N . ASN A 1 131 ? -13.928 -2.708 28.871 1.00 76.44 131 ASN A N 1
ATOM 1071 C CA . ASN A 1 131 ? -14.552 -1.451 29.264 1.00 76.44 131 ASN A CA 1
ATOM 1072 C C . ASN A 1 131 ? -15.699 -1.139 28.306 1.00 76.44 131 ASN A C 1
ATOM 1074 O O . ASN A 1 131 ? -15.488 -0.843 27.130 1.00 76.44 131 ASN A O 1
ATOM 1078 N N . GLU A 1 132 ? -16.913 -1.148 28.845 1.00 59.00 132 GLU A N 1
ATOM 1079 C CA . GLU A 1 132 ? -18.123 -0.709 28.163 1.00 59.00 132 GLU A CA 1
ATOM 1080 C C . GLU A 1 132 ? -18.088 0.812 27.966 1.00 59.00 132 GLU A C 1
ATOM 1082 O O . GLU A 1 132 ? -18.768 1.573 28.654 1.00 59.00 132 GLU A O 1
ATOM 1087 N N . THR A 1 133 ? -17.277 1.301 27.027 1.00 70.19 133 THR A N 1
ATOM 1088 C CA . THR A 1 133 ? -17.552 2.636 26.500 1.00 70.19 133 THR A CA 1
ATOM 1089 C C . THR A 1 133 ? -18.842 2.548 25.684 1.00 70.19 133 THR A C 1
ATOM 1091 O O . THR A 1 133 ? -19.057 1.590 24.934 1.00 70.19 133 THR A O 1
ATOM 1094 N N . ILE A 1 134 ? -19.732 3.526 25.866 1.00 69.69 134 ILE A N 1
ATOM 1095 C CA . ILE A 1 134 ? -21.051 3.548 25.210 1.00 69.69 134 ILE A CA 1
ATOM 1096 C C . ILE A 1 134 ? -20.905 3.760 23.690 1.00 69.69 134 ILE A C 1
ATOM 1098 O O . ILE A 1 134 ? -21.809 3.423 22.931 1.00 69.69 134 ILE A O 1
ATOM 1102 N N . LEU A 1 135 ? -19.774 4.315 23.240 1.00 84.31 135 LEU A N 1
ATOM 1103 C CA . LEU A 1 135 ? -19.613 4.847 21.885 1.00 84.31 135 LEU A CA 1
ATOM 1104 C C . LEU A 1 135 ? -18.616 4.073 21.014 1.00 84.31 135 LEU A C 1
ATOM 1106 O O . LEU A 1 135 ? -18.760 4.088 19.793 1.00 84.31 135 LEU A O 1
ATOM 1110 N N . GLU A 1 136 ? -17.628 3.404 21.608 1.00 90.81 136 GLU A N 1
ATOM 1111 C CA . GLU A 1 136 ? -16.523 2.788 20.867 1.00 90.81 136 GLU A CA 1
ATOM 1112 C C . GLU A 1 136 ? -16.214 1.379 21.400 1.00 90.81 136 GLU A C 1
ATOM 1114 O O . GLU A 1 136 ? -16.256 1.122 22.610 1.00 90.81 136 GLU A O 1
ATOM 1119 N N . ASP A 1 137 ? -15.863 0.472 20.493 1.00 90.94 137 ASP A N 1
ATOM 1120 C CA . ASP A 1 137 ? -15.095 -0.725 20.843 1.00 90.94 137 ASP A CA 1
ATOM 1121 C C . ASP A 1 137 ? -13.615 -0.418 20.633 1.00 90.94 137 ASP A C 1
ATOM 1123 O O . ASP A 1 137 ? -13.251 0.289 19.690 1.00 90.94 137 ASP A O 1
ATOM 1127 N N . TYR A 1 138 ? -12.746 -0.903 21.520 1.00 92.25 138 TYR A N 1
ATOM 1128 C CA . TYR A 1 138 ? -11.317 -0.634 21.401 1.00 92.25 138 TYR A CA 1
ATOM 1129 C C . TYR A 1 138 ? -10.462 -1.851 21.730 1.00 92.25 138 TYR A C 1
ATOM 1131 O O . TYR A 1 138 ? -10.759 -2.634 22.635 1.00 92.25 138 TYR A O 1
ATOM 1139 N N . TRP A 1 139 ? -9.368 -1.971 20.988 1.00 94.00 139 TRP A N 1
ATOM 1140 C CA . TRP A 1 139 ? -8.326 -2.963 21.181 1.00 94.00 139 TRP A CA 1
ATOM 1141 C C . TRP A 1 139 ? -7.031 -2.249 21.526 1.00 94.00 139 TRP A C 1
ATOM 1143 O O . TRP A 1 139 ? -6.734 -1.184 20.985 1.00 94.00 139 TRP A O 1
ATOM 1153 N N . TYR A 1 140 ? -6.243 -2.863 22.396 1.00 94.62 140 TYR A N 1
ATOM 1154 C CA . TYR A 1 140 ? -4.936 -2.357 22.790 1.00 94.62 140 TYR A CA 1
ATOM 1155 C C . TYR A 1 140 ? -3.910 -3.485 22.788 1.00 94.62 140 TYR A C 1
ATOM 1157 O O . TYR A 1 140 ? -4.243 -4.648 23.025 1.00 94.62 140 TYR A O 1
ATOM 1165 N N . SER A 1 141 ? -2.656 -3.151 22.515 1.00 95.44 141 SER A N 1
ATOM 1166 C CA . SER A 1 141 ? -1.560 -4.106 22.556 1.00 95.44 141 SER A CA 1
ATOM 1167 C C . SER A 1 141 ? -1.286 -4.560 23.989 1.00 95.44 141 SER A C 1
ATOM 1169 O O . SER A 1 141 ? -1.266 -3.757 24.923 1.00 95.44 141 SER A O 1
ATOM 1171 N N . GLU A 1 142 ? -0.996 -5.847 24.165 1.00 94.19 142 GLU A N 1
ATOM 1172 C CA . GLU A 1 142 ? -0.488 -6.385 25.434 1.00 94.19 142 GLU A CA 1
ATOM 1173 C C . GLU A 1 142 ? 0.838 -5.717 25.844 1.00 94.19 142 GLU A C 1
ATOM 1175 O O . GLU A 1 142 ? 1.089 -5.453 27.023 1.00 94.19 142 GLU A O 1
ATOM 1180 N N . GLU A 1 143 ? 1.670 -5.401 24.850 1.00 95.31 143 GLU A N 1
ATOM 1181 C CA . GLU A 1 143 ? 2.939 -4.708 25.028 1.00 95.31 143 GLU A CA 1
ATOM 1182 C C . GLU A 1 143 ? 2.734 -3.231 25.381 1.00 95.31 143 GLU A C 1
ATOM 1184 O O . GLU A 1 143 ? 1.861 -2.551 24.829 1.00 95.31 143 GLU A O 1
ATOM 1189 N N . LYS A 1 144 ? 3.572 -2.727 26.293 1.00 95.94 144 LYS A N 1
ATOM 1190 C CA . LYS A 1 144 ? 3.560 -1.330 26.725 1.00 95.94 144 LYS A CA 1
ATOM 1191 C C . LYS A 1 144 ? 4.854 -0.626 26.355 1.00 95.94 144 LYS A C 1
ATOM 1193 O O . LYS A 1 144 ? 5.940 -1.089 26.692 1.00 95.94 144 LYS A O 1
ATOM 1198 N N . CYS A 1 145 ? 4.712 0.554 25.774 1.00 95.75 145 CYS A N 1
ATOM 1199 C CA . CYS A 1 145 ? 5.800 1.410 25.346 1.00 95.75 145 CYS A CA 1
ATOM 1200 C C . CYS A 1 145 ? 5.912 2.621 26.271 1.00 95.75 145 CYS A C 1
ATOM 1202 O O . CYS A 1 145 ? 4.914 3.188 26.727 1.00 95.75 145 CYS A O 1
ATOM 1204 N N . LYS A 1 146 ? 7.152 3.018 26.558 1.00 95.44 146 LYS A N 1
ATOM 1205 C CA . LYS A 1 146 ? 7.456 4.208 27.350 1.00 95.44 146 LYS A CA 1
ATOM 1206 C C . LYS A 1 146 ? 7.545 5.421 26.428 1.00 95.44 146 LYS A C 1
ATOM 1208 O O . LYS A 1 146 ? 8.292 5.384 25.458 1.00 95.44 146 LYS A O 1
ATOM 1213 N N . ILE A 1 147 ? 6.839 6.494 26.765 1.00 94.06 147 ILE A N 1
ATOM 1214 C CA . ILE A 1 147 ? 6.985 7.797 26.099 1.00 94.06 147 ILE A CA 1
ATOM 1215 C C . ILE A 1 147 ? 7.980 8.688 26.851 1.00 94.06 147 ILE A C 1
ATOM 1217 O O . ILE A 1 147 ? 8.293 8.427 28.018 1.00 94.06 147 ILE A O 1
ATOM 1221 N N . ASP A 1 148 ? 8.444 9.772 26.228 1.00 89.94 148 ASP A N 1
ATOM 1222 C CA . ASP A 1 148 ? 9.531 10.610 26.771 1.00 89.94 148 ASP A CA 1
ATOM 1223 C C . ASP A 1 148 ? 9.237 11.203 28.156 1.00 89.94 148 ASP A C 1
ATOM 1225 O O . ASP A 1 148 ? 10.140 11.366 28.975 1.00 89.94 148 ASP A O 1
ATOM 1229 N N . ILE A 1 149 ? 7.963 11.452 28.477 1.00 90.69 149 ILE A N 1
ATOM 1230 C CA . ILE A 1 149 ? 7.544 11.932 29.806 1.00 90.69 149 ILE A CA 1
ATOM 1231 C C . ILE A 1 149 ? 7.544 10.837 30.890 1.00 90.69 149 ILE A C 1
ATOM 1233 O O . ILE A 1 149 ? 7.031 11.040 31.988 1.00 90.69 149 ILE A O 1
ATOM 1237 N N . GLY A 1 150 ? 8.070 9.649 30.589 1.00 89.88 150 GLY A N 1
ATOM 1238 C CA . GLY A 1 150 ? 8.263 8.559 31.543 1.00 89.88 150 GLY A CA 1
ATOM 1239 C C . GLY A 1 150 ? 7.054 7.649 31.766 1.00 89.88 150 GLY A C 1
ATOM 1240 O O . GLY A 1 150 ? 7.172 6.666 32.498 1.00 89.88 150 GLY A O 1
ATOM 1241 N N . LYS A 1 151 ? 5.911 7.951 31.143 1.00 93.88 151 LYS A N 1
ATOM 1242 C CA . LYS A 1 151 ? 4.678 7.161 31.250 1.00 93.88 151 LYS A CA 1
ATOM 1243 C C . LYS A 1 151 ? 4.686 5.974 30.288 1.00 93.88 151 LYS A C 1
ATOM 1245 O O . LYS A 1 151 ? 5.307 6.037 29.231 1.00 93.88 151 LYS A O 1
ATOM 1250 N N . TYR A 1 152 ? 3.962 4.922 30.660 1.00 95.94 152 TYR A N 1
ATOM 1251 C CA . TYR A 1 152 ? 3.769 3.728 29.841 1.00 95.94 152 TYR A CA 1
ATOM 1252 C C . TYR A 1 152 ? 2.336 3.668 29.321 1.00 95.94 152 TYR A C 1
ATOM 1254 O O . TYR A 1 152 ? 1.393 3.797 30.103 1.00 95.94 152 TYR A O 1
ATOM 1262 N N . TYR A 1 153 ? 2.199 3.419 28.026 1.00 94.94 153 TYR A N 1
ATOM 1263 C CA . TYR A 1 153 ? 0.933 3.218 27.321 1.00 94.94 153 TYR A CA 1
ATOM 1264 C C . TYR A 1 153 ? 1.013 1.920 26.519 1.00 94.94 153 TYR A C 1
ATOM 1266 O O . TYR A 1 153 ? 2.129 1.457 26.273 1.00 94.94 153 TYR A O 1
ATOM 1274 N N . PRO A 1 154 ? -0.111 1.309 26.113 1.00 95.38 154 PRO A N 1
ATOM 1275 C CA . PRO A 1 154 ? -0.072 0.311 25.051 1.00 95.38 154 PRO A CA 1
ATOM 1276 C C . PRO A 1 154 ? 0.711 0.860 23.849 1.00 95.38 154 PRO A C 1
ATOM 1278 O O . PRO A 1 154 ? 0.574 2.032 23.499 1.00 95.38 154 PRO A O 1
ATOM 1281 N N . CYS A 1 155 ? 1.589 0.048 23.269 1.00 95.62 155 CYS A N 1
ATOM 1282 C CA . CYS A 1 155 ? 2.357 0.435 22.086 1.00 95.62 155 CYS A CA 1
ATOM 1283 C C . CYS A 1 155 ? 1.455 0.737 20.882 1.00 95.62 155 CYS A C 1
ATOM 1285 O O . CYS A 1 155 ? 1.753 1.649 20.108 1.00 95.62 155 CYS A O 1
ATOM 1287 N N . GLU A 1 156 ? 0.361 -0.013 20.738 1.00 95.88 156 GLU A N 1
ATOM 1288 C CA . GLU A 1 156 ? -0.606 0.134 19.656 1.00 95.88 156 GLU A CA 1
ATOM 1289 C C . GLU A 1 156 ? -2.038 0.034 20.193 1.00 95.88 156 GLU A C 1
ATOM 1291 O O . GLU A 1 156 ? -2.349 -0.816 21.027 1.00 95.88 156 GLU A O 1
ATOM 1296 N N . GLU A 1 157 ? -2.929 0.883 19.691 1.00 95.31 157 GLU A N 1
ATOM 1297 C CA . GLU A 1 157 ? -4.360 0.861 19.990 1.00 95.31 157 GLU A CA 1
ATOM 1298 C C . GLU A 1 157 ? -5.159 1.125 18.711 1.00 95.31 157 GLU A C 1
ATOM 1300 O O . GLU A 1 157 ? -4.700 1.808 17.789 1.00 95.31 157 GLU A O 1
ATOM 1305 N N . ILE A 1 158 ? -6.379 0.601 18.654 1.00 95.62 158 ILE A N 1
ATOM 1306 C CA . ILE A 1 158 ? -7.328 0.868 17.574 1.00 95.62 158 ILE A CA 1
ATOM 1307 C C . ILE A 1 158 ? -8.749 0.900 18.120 1.00 95.62 158 ILE A C 1
ATOM 1309 O O . ILE A 1 158 ? -9.112 0.122 19.003 1.00 95.62 158 ILE A O 1
ATOM 1313 N N . TYR A 1 159 ? -9.541 1.820 17.584 1.00 95.31 159 TYR A N 1
ATOM 1314 C CA . TYR A 1 159 ? -10.903 2.092 18.015 1.00 95.31 159 TYR A CA 1
ATOM 1315 C C . TYR A 1 159 ? -11.852 1.942 16.837 1.00 95.31 159 TYR A C 1
ATOM 1317 O O . TYR A 1 159 ? -11.536 2.368 15.723 1.00 95.31 159 TYR A O 1
ATOM 1325 N N . PHE A 1 160 ? -13.028 1.399 17.116 1.00 94.50 160 PHE A N 1
ATOM 1326 C CA . PHE A 1 160 ? -14.089 1.130 16.161 1.00 94.50 160 PHE A CA 1
ATOM 1327 C C . PHE A 1 160 ? -15.403 1.730 16.642 1.00 94.50 160 PHE A C 1
ATOM 1329 O O . PHE A 1 160 ? -15.619 1.925 17.842 1.00 94.50 160 PHE A O 1
ATOM 1336 N N . THR A 1 161 ? -16.303 2.000 15.699 1.00 93.38 161 THR A N 1
ATOM 1337 C CA . THR A 1 161 ? -17.686 2.346 16.035 1.00 93.38 161 THR A CA 1
ATOM 1338 C C . THR A 1 161 ? -18.321 1.167 16.767 1.00 93.38 161 THR A C 1
ATOM 1340 O O . THR A 1 161 ? -18.171 0.022 16.336 1.00 93.38 161 THR A O 1
ATOM 1343 N N . LYS A 1 162 ? -19.022 1.442 17.873 1.00 90.50 162 LYS A N 1
ATOM 1344 C CA . LYS A 1 162 ? -19.583 0.411 18.753 1.00 90.50 162 LYS A CA 1
ATOM 1345 C C . LYS A 1 162 ? -20.357 -0.668 17.992 1.00 90.50 162 LYS A C 1
ATOM 1347 O O . LYS A 1 162 ? -21.267 -0.348 17.230 1.00 90.50 162 LYS A O 1
ATOM 1352 N N . ASN A 1 163 ? -20.057 -1.931 18.282 1.00 88.31 163 ASN A N 1
ATOM 1353 C CA . ASN A 1 163 ? -20.661 -3.125 17.694 1.00 88.31 163 ASN A CA 1
ATOM 1354 C C . ASN A 1 163 ? -20.540 -3.191 16.159 1.00 88.31 163 ASN A C 1
ATOM 1356 O O . ASN A 1 163 ? -21.409 -3.755 15.494 1.00 88.31 163 ASN A O 1
ATOM 1360 N N . THR A 1 164 ? -19.483 -2.609 15.591 1.00 90.44 164 THR A N 1
ATOM 1361 C CA . THR A 1 164 ? -19.185 -2.671 14.154 1.00 90.44 164 THR A CA 1
ATOM 1362 C C . THR A 1 164 ? -17.695 -2.910 13.918 1.00 90.44 164 THR A C 1
ATOM 1364 O O . THR A 1 164 ? -16.874 -2.745 14.816 1.00 90.44 164 THR A O 1
ATOM 1367 N N . ASP A 1 165 ? -17.342 -3.238 12.683 1.00 89.12 165 ASP A N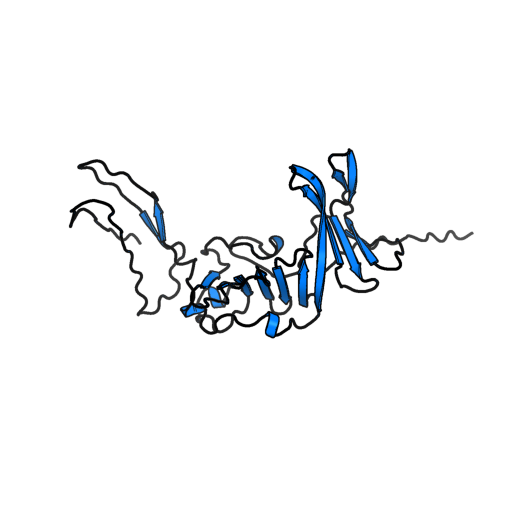 1
ATOM 1368 C CA . ASP A 1 165 ? -15.972 -3.325 12.180 1.00 89.12 165 ASP A CA 1
ATOM 1369 C C . ASP A 1 165 ? -15.481 -2.004 11.557 1.00 89.12 165 ASP A C 1
ATOM 1371 O O . ASP A 1 165 ? -14.444 -1.984 10.902 1.00 89.12 165 ASP A O 1
ATOM 1375 N N . LEU A 1 166 ? -16.185 -0.881 11.769 1.00 93.12 166 LEU A N 1
ATOM 1376 C CA . LEU A 1 166 ? -15.839 0.418 11.183 1.00 93.12 166 LEU A CA 1
ATOM 1377 C C . LEU A 1 166 ? -14.761 1.138 12.008 1.00 93.12 166 LEU A C 1
ATOM 1379 O O . LEU A 1 166 ? -15.069 1.627 13.104 1.00 93.12 166 LEU A O 1
ATOM 1383 N N . PRO A 1 167 ? -13.516 1.254 11.512 1.00 94.12 167 PRO A N 1
ATOM 1384 C CA . PRO A 1 167 ? -12.432 1.846 12.277 1.00 94.12 167 PRO A CA 1
ATOM 1385 C C . PRO A 1 167 ? -12.579 3.366 12.344 1.00 94.12 167 PRO A C 1
ATOM 1387 O O . PRO A 1 167 ? -12.899 4.034 11.362 1.00 94.12 167 PRO A O 1
ATOM 1390 N N . LEU A 1 168 ? -12.303 3.913 13.524 1.00 95.06 168 LEU A N 1
ATOM 1391 C CA . LEU A 1 168 ? -12.373 5.341 13.825 1.00 95.06 168 LEU A CA 1
ATOM 1392 C C . LEU A 1 168 ? -10.987 5.968 13.888 1.00 95.06 168 LEU A C 1
ATOM 1394 O O . LEU A 1 168 ? -10.756 7.044 13.341 1.00 95.06 168 LEU A O 1
ATOM 1398 N N . LYS A 1 169 ? -10.059 5.317 14.592 1.00 95.12 169 LYS A N 1
ATOM 1399 C CA . LYS A 1 169 ? -8.693 5.812 14.782 1.00 95.12 169 LYS A CA 1
ATOM 1400 C C . LYS A 1 169 ? -7.755 4.700 15.230 1.00 95.12 169 LYS A C 1
ATOM 1402 O O . LYS A 1 169 ? -8.173 3.777 15.925 1.00 95.12 169 LYS A O 1
ATOM 1407 N N . THR A 1 170 ? -6.484 4.829 14.878 1.00 94.75 170 THR A N 1
ATOM 1408 C CA . THR A 1 170 ? -5.377 4.100 15.500 1.00 94.75 170 THR A CA 1
ATOM 1409 C C . THR A 1 170 ? -4.531 5.053 16.326 1.00 94.75 170 THR A C 1
ATOM 1411 O O . THR A 1 170 ? -4.435 6.246 16.029 1.00 94.75 170 THR A O 1
ATOM 1414 N N . VAL A 1 171 ? -3.907 4.514 17.366 1.00 94.75 171 VAL A N 1
ATOM 1415 C CA . VAL A 1 171 ? -2.916 5.207 18.181 1.00 94.75 171 VAL A CA 1
ATOM 1416 C C . VAL A 1 171 ? -1.668 4.339 18.231 1.00 94.75 171 VAL A C 1
ATOM 1418 O O . VAL A 1 171 ? -1.749 3.150 18.526 1.00 94.75 171 VAL A O 1
ATOM 1421 N N . ARG A 1 172 ? -0.509 4.914 17.915 1.00 94.94 172 ARG A N 1
ATOM 1422 C CA . ARG A 1 172 ? 0.781 4.216 17.953 1.00 94.94 172 ARG A CA 1
ATOM 1423 C C . ARG A 1 172 ? 1.810 5.044 18.690 1.00 94.94 172 ARG A C 1
ATOM 1425 O O . ARG A 1 172 ? 1.877 6.257 18.502 1.00 94.94 172 ARG A O 1
ATOM 1432 N N . ILE A 1 173 ? 2.628 4.396 19.510 1.00 94.50 173 ILE A N 1
ATOM 1433 C CA . ILE A 1 173 ? 3.786 5.055 20.108 1.00 94.50 173 ILE A CA 1
ATOM 1434 C C . ILE A 1 173 ? 4.912 5.102 19.076 1.00 94.50 173 ILE A C 1
ATOM 1436 O O . ILE A 1 173 ? 5.345 4.072 18.565 1.00 94.50 173 ILE A O 1
ATOM 1440 N N . GLY A 1 174 ? 5.378 6.306 18.761 1.00 91.88 174 GLY A N 1
ATOM 1441 C CA . GLY A 1 174 ? 6.395 6.543 17.745 1.00 91.88 174 GLY A CA 1
ATOM 1442 C C . GLY A 1 174 ? 7.116 7.866 17.961 1.00 91.88 174 GLY A C 1
ATOM 1443 O O . GLY A 1 174 ? 6.926 8.534 18.975 1.00 91.88 174 GLY A O 1
ATOM 1444 N N . VAL A 1 175 ? 7.970 8.228 17.011 1.00 90.69 175 VAL A N 1
ATOM 1445 C CA . VAL A 1 175 ? 8.706 9.494 17.034 1.00 90.69 175 VAL A CA 1
ATOM 1446 C C . VAL A 1 175 ? 7.856 10.573 16.360 1.00 90.69 175 VAL A C 1
ATOM 1448 O O . VAL A 1 175 ? 7.466 10.396 15.210 1.00 90.69 175 VAL A O 1
ATOM 1451 N N . ASP A 1 176 ? 7.561 11.661 17.071 1.00 89.00 176 ASP A N 1
ATOM 1452 C CA . ASP A 1 176 ? 6.830 12.814 16.535 1.00 89.00 176 ASP A CA 1
ATOM 1453 C C . ASP A 1 176 ? 7.723 13.754 15.699 1.00 89.00 176 ASP A C 1
ATOM 1455 O O . ASP A 1 176 ? 8.943 13.578 15.602 1.00 89.00 176 ASP A O 1
ATOM 1459 N N . ASP A 1 177 ? 7.124 14.806 15.134 1.00 86.88 177 ASP A N 1
ATOM 1460 C CA . ASP A 1 177 ? 7.819 15.815 14.317 1.00 86.88 177 ASP A CA 1
ATOM 1461 C C . ASP A 1 177 ? 8.936 16.561 15.073 1.00 86.88 177 ASP A C 1
ATOM 1463 O O . ASP A 1 177 ? 9.857 17.114 14.469 1.00 86.88 177 ASP A O 1
ATOM 1467 N N . HIS A 1 178 ? 8.900 16.550 16.408 1.00 87.81 178 HIS A N 1
ATOM 1468 C CA . HIS A 1 178 ? 9.911 17.149 17.279 1.00 87.81 178 HIS A CA 1
ATOM 1469 C C . HIS A 1 178 ? 10.961 16.135 17.747 1.00 87.81 178 HIS A C 1
ATOM 1471 O O . HIS A 1 178 ? 11.755 16.442 18.642 1.00 87.81 178 HIS A O 1
ATOM 1477 N N . ARG A 1 179 ? 10.992 14.943 17.137 1.00 88.69 179 ARG A N 1
ATOM 1478 C CA . ARG A 1 179 ? 11.872 13.819 17.479 1.00 88.69 179 ARG A CA 1
ATOM 1479 C C . ARG A 1 179 ? 11.673 13.283 18.898 1.00 88.69 179 ARG A C 1
ATOM 1481 O O . ARG A 1 179 ? 12.612 12.737 19.478 1.00 88.69 179 ARG A O 1
ATOM 1488 N N . LYS A 1 180 ? 10.475 13.438 19.460 1.00 91.31 180 LYS A N 1
ATOM 1489 C CA . LYS A 1 180 ? 10.112 12.919 20.781 1.00 91.31 180 LYS A CA 1
ATOM 1490 C C . LYS A 1 180 ? 9.317 11.634 20.658 1.00 91.31 180 LYS A C 1
ATOM 1492 O O . LYS A 1 180 ? 8.505 11.493 19.748 1.00 91.31 180 LYS A O 1
ATOM 1497 N N . ILE A 1 181 ? 9.507 10.707 21.594 1.00 92.56 181 ILE A N 1
ATOM 1498 C CA . ILE A 1 181 ? 8.675 9.504 21.670 1.00 92.56 181 ILE A CA 1
ATOM 1499 C C . ILE A 1 181 ? 7.320 9.897 22.256 1.00 92.56 181 ILE A C 1
ATOM 1501 O O . ILE A 1 181 ? 7.208 10.207 23.448 1.00 92.56 181 ILE A O 1
ATOM 1505 N N . ALA A 1 182 ? 6.293 9.876 21.413 1.00 93.25 182 ALA A N 1
ATOM 1506 C CA . ALA A 1 182 ? 4.945 10.320 21.724 1.00 93.25 182 ALA A CA 1
ATOM 1507 C C . ALA A 1 182 ? 3.884 9.369 21.152 1.00 93.25 182 ALA A C 1
ATOM 1509 O O . ALA A 1 182 ? 4.168 8.438 20.400 1.00 93.25 182 ALA A O 1
ATOM 1510 N N . SER A 1 183 ? 2.637 9.611 21.549 1.00 92.50 183 SER A N 1
ATOM 1511 C CA . SER A 1 183 ? 1.464 8.931 21.011 1.00 92.50 183 SER A CA 1
ATOM 1512 C C . SER A 1 183 ? 1.003 9.642 19.737 1.00 92.50 183 SER A C 1
ATOM 1514 O O . SER A 1 183 ? 0.659 10.822 19.772 1.00 92.50 183 SER A O 1
ATOM 1516 N N . ILE A 1 184 ? 1.016 8.925 18.615 1.00 92.62 184 ILE A N 1
ATOM 1517 C CA . ILE A 1 184 ? 0.631 9.413 17.290 1.00 92.62 184 ILE A CA 1
ATOM 1518 C C . ILE A 1 184 ? -0.741 8.831 16.962 1.00 92.62 184 ILE A C 1
ATOM 1520 O O . ILE A 1 184 ? -0.911 7.613 16.925 1.00 92.62 184 ILE A O 1
ATOM 1524 N N . THR A 1 185 ? -1.726 9.700 16.738 1.00 93.56 185 THR A N 1
ATOM 1525 C CA . THR A 1 185 ? -3.099 9.297 16.405 1.00 93.56 185 THR A CA 1
ATOM 1526 C C . THR A 1 185 ? -3.356 9.484 14.917 1.00 93.56 185 THR A C 1
ATOM 1528 O O . THR A 1 185 ? -3.182 10.582 14.401 1.00 93.56 185 THR A O 1
ATOM 1531 N N . THR A 1 186 ? -3.838 8.439 14.247 1.00 92.62 186 THR A N 1
ATOM 1532 C CA . THR A 1 186 ? -4.360 8.523 12.876 1.00 92.62 186 THR A CA 1
ATOM 1533 C C . THR A 1 186 ? -5.858 8.272 12.923 1.00 92.62 186 THR A C 1
ATOM 1535 O O . THR A 1 186 ? -6.271 7.175 13.293 1.00 92.62 186 THR A O 1
ATOM 1538 N N . LYS A 1 187 ? -6.685 9.263 12.576 1.00 94.88 187 LYS A N 1
ATOM 1539 C CA . LYS A 1 187 ? -8.142 9.071 12.491 1.00 94.88 187 LYS A CA 1
ATOM 1540 C C . LYS A 1 187 ? -8.571 8.775 11.064 1.00 94.88 187 LYS A C 1
ATOM 1542 O O . LYS A 1 187 ? -7.965 9.275 10.117 1.00 94.88 187 LYS A O 1
ATOM 1547 N N . TYR A 1 188 ? -9.643 8.008 10.939 1.00 93.88 188 TYR A N 1
ATOM 1548 C CA . TYR A 1 188 ? -10.211 7.565 9.678 1.00 93.88 188 TYR A CA 1
ATOM 1549 C C . TYR A 1 188 ? -11.630 8.099 9.520 1.00 93.88 188 TYR A C 1
ATOM 1551 O O . TYR A 1 188 ? -12.395 8.197 10.476 1.00 93.88 188 TYR A O 1
ATOM 1559 N N . THR A 1 189 ? -11.989 8.438 8.289 1.00 93.44 189 THR A N 1
ATOM 1560 C CA . THR A 1 189 ? -13.373 8.669 7.877 1.00 93.44 189 THR A CA 1
ATOM 1561 C C . THR A 1 189 ? -13.724 7.622 6.839 1.00 93.44 189 THR A C 1
ATOM 1563 O O . THR A 1 189 ? -13.151 7.619 5.748 1.00 93.44 189 THR A O 1
ATOM 1566 N N . ILE A 1 190 ? -14.651 6.731 7.185 1.00 92.75 190 ILE A N 1
ATOM 1567 C CA . ILE A 1 190 ? -15.140 5.698 6.273 1.00 92.75 190 ILE A CA 1
ATOM 1568 C C . ILE A 1 190 ? -16.098 6.335 5.273 1.00 92.75 190 ILE A C 1
ATOM 1570 O O . ILE A 1 190 ? -17.064 6.991 5.657 1.00 92.75 190 ILE A O 1
ATOM 1574 N N . LEU A 1 191 ? -15.800 6.154 3.991 1.00 90.25 191 LEU A N 1
ATOM 1575 C CA . LEU A 1 191 ? -16.607 6.640 2.877 1.00 90.25 191 LEU A CA 1
ATOM 1576 C C . LEU A 1 191 ? -17.577 5.553 2.406 1.00 90.25 191 LEU A C 1
ATOM 1578 O O . LEU A 1 191 ? -18.738 5.844 2.128 1.00 90.25 191 LEU A O 1
ATOM 1582 N N . SER A 1 192 ? -17.124 4.298 2.359 1.00 90.31 192 SER A N 1
ATOM 1583 C CA . SER A 1 192 ? -17.963 3.144 2.026 1.00 90.31 192 SER A CA 1
ATOM 1584 C C . SER A 1 192 ? -17.375 1.833 2.556 1.00 90.31 192 SER A C 1
ATOM 1586 O O . SER A 1 192 ? -16.172 1.728 2.795 1.00 90.31 192 SER A O 1
ATOM 1588 N N . VAL A 1 193 ? -18.238 0.829 2.733 1.00 90.94 193 VAL A N 1
ATOM 1589 C CA . VAL A 1 193 ? -17.885 -0.556 3.092 1.00 90.94 193 VAL A CA 1
ATOM 1590 C C . VAL A 1 193 ? -18.608 -1.517 2.157 1.00 90.94 193 VAL A C 1
ATOM 1592 O O . VAL A 1 193 ? -19.738 -1.250 1.746 1.00 90.94 193 VAL A O 1
ATOM 1595 N N . GLY A 1 194 ? -17.962 -2.634 1.829 1.00 84.62 194 GLY A N 1
ATOM 1596 C CA . GLY A 1 194 ? -18.388 -3.546 0.770 1.00 84.62 194 GLY A CA 1
ATOM 1597 C C . GLY A 1 194 ? -17.731 -3.168 -0.555 1.00 84.62 194 GLY A C 1
ATOM 1598 O O . GLY A 1 194 ? -16.640 -2.605 -0.549 1.00 84.62 194 GLY A O 1
ATOM 1599 N N . LYS A 1 195 ? -18.379 -3.472 -1.690 1.00 73.62 195 LYS A N 1
ATOM 1600 C CA . LYS A 1 195 ? -17.821 -3.198 -3.025 1.00 73.62 195 LYS A CA 1
ATOM 1601 C C . LYS A 1 195 ? -17.357 -1.731 -3.090 1.00 73.62 195 LYS A C 1
ATOM 1603 O O . LYS A 1 195 ? -18.216 -0.852 -2.974 1.00 73.62 195 LYS A O 1
ATOM 1608 N N . PRO A 1 196 ? -16.045 -1.460 -3.243 1.00 67.50 196 PRO A N 1
ATOM 1609 C CA . PRO A 1 196 ? -15.571 -0.090 -3.333 1.00 67.50 196 PRO A CA 1
ATOM 1610 C C . PRO A 1 196 ? -16.278 0.574 -4.510 1.00 67.50 196 PRO A C 1
ATOM 1612 O O . PRO A 1 196 ? -16.542 -0.085 -5.522 1.00 67.50 196 PRO A O 1
ATOM 1615 N N . ASP A 1 197 ? -16.651 1.841 -4.349 1.00 61.16 197 ASP A N 1
ATOM 1616 C CA . ASP A 1 197 ? -17.406 2.552 -5.375 1.00 61.16 197 ASP A CA 1
ATOM 1617 C C . ASP A 1 197 ? -16.649 2.446 -6.710 1.00 61.16 197 ASP A C 1
ATOM 1619 O O . ASP A 1 197 ? -15.438 2.671 -6.762 1.00 61.16 197 ASP A O 1
ATOM 1623 N N . GLU A 1 198 ? -17.344 2.062 -7.784 1.00 56.91 198 GLU A N 1
ATOM 1624 C CA . GLU A 1 198 ? -16.740 1.931 -9.114 1.00 56.91 198 GLU A CA 1
ATOM 1625 C C . GLU A 1 198 ? -16.092 3.252 -9.547 1.00 56.91 198 GLU A C 1
ATOM 1627 O O . GLU A 1 198 ? -15.072 3.242 -10.232 1.00 56.91 198 GLU A O 1
ATOM 1632 N N . THR A 1 199 ? -16.618 4.387 -9.071 1.00 58.78 199 THR A N 1
ATOM 1633 C CA . THR A 1 199 ? -16.029 5.713 -9.302 1.00 58.78 199 THR A CA 1
ATOM 1634 C C . THR A 1 199 ? -14.743 5.952 -8.505 1.00 58.78 199 THR A C 1
ATOM 1636 O O . THR A 1 199 ? -13.889 6.719 -8.934 1.00 58.78 199 THR A O 1
ATOM 1639 N N . SER A 1 200 ? -14.565 5.264 -7.373 1.00 57.97 200 SER A N 1
ATOM 1640 C CA . SER A 1 200 ? -13.355 5.328 -6.544 1.00 57.97 200 SER A CA 1
ATOM 1641 C C . SER A 1 200 ? -12.244 4.399 -7.039 1.00 57.97 200 SER A C 1
ATOM 1643 O O . SER A 1 200 ? -11.139 4.467 -6.513 1.00 57.97 200 SER A O 1
ATOM 1645 N N . LEU A 1 201 ? -12.506 3.534 -8.028 1.00 62.62 201 LEU A N 1
ATOM 1646 C CA . LEU A 1 201 ? -11.542 2.566 -8.575 1.00 62.62 201 LEU A CA 1
ATOM 1647 C C . LEU A 1 201 ? -11.245 2.740 -10.078 1.00 62.62 201 LEU A C 1
ATOM 1649 O O . LEU A 1 201 ? -10.436 1.990 -10.625 1.00 62.62 201 LEU A O 1
ATOM 1653 N N . ILE A 1 202 ? -11.869 3.701 -10.765 1.00 60.28 202 ILE A N 1
ATOM 1654 C CA . ILE A 1 202 ? -11.750 3.898 -12.221 1.00 60.28 202 ILE A CA 1
ATOM 1655 C C . ILE A 1 202 ? -11.545 5.403 -12.472 1.00 60.28 202 ILE A C 1
ATOM 1657 O O . ILE A 1 202 ? -12.396 6.182 -12.051 1.00 60.28 202 ILE A O 1
ATOM 1661 N N . PRO A 1 203 ? -10.451 5.836 -13.137 1.00 58.25 203 PRO A N 1
ATOM 1662 C CA . PRO A 1 203 ? -9.991 5.244 -14.390 1.00 58.25 203 PRO A CA 1
ATOM 1663 C C . PRO A 1 203 ? -8.464 5.082 -14.469 1.00 58.25 203 PRO A C 1
ATOM 1665 O O . PRO A 1 203 ? -7.750 6.035 -14.772 1.00 58.25 203 PRO A O 1
ATOM 1668 N N . TYR A 1 204 ? -7.951 3.861 -14.311 1.00 66.88 204 TYR A N 1
ATOM 1669 C CA . TYR A 1 204 ? -6.643 3.559 -14.901 1.00 66.88 204 TYR A CA 1
ATOM 1670 C C . TYR A 1 204 ? -6.792 3.464 -16.437 1.00 66.88 204 TYR A C 1
ATOM 1672 O O . TYR A 1 204 ? -7.851 3.036 -16.921 1.00 66.88 204 TYR A O 1
ATOM 1680 N N . PRO A 1 205 ? -5.772 3.849 -17.229 1.00 66.00 205 PRO A N 1
ATOM 1681 C CA . PRO A 1 205 ? -5.816 3.735 -18.687 1.00 66.00 205 PRO A CA 1
ATOM 1682 C C . PRO A 1 205 ? -6.080 2.284 -19.107 1.00 66.00 205 PRO A C 1
ATOM 1684 O O . PRO A 1 205 ? -5.438 1.366 -18.603 1.00 66.00 205 PRO A O 1
ATOM 1687 N N . LYS A 1 206 ? -7.030 2.031 -20.017 1.00 73.31 206 LYS A N 1
ATOM 1688 C CA . LYS A 1 206 ? -7.338 0.651 -20.464 1.00 73.31 206 LYS A CA 1
ATOM 1689 C C . LYS A 1 206 ? -6.166 -0.001 -21.204 1.00 73.31 206 LYS A C 1
ATOM 1691 O O . LYS A 1 206 ? -6.067 -1.221 -21.251 1.00 73.31 206 LYS A O 1
ATOM 1696 N N . ASP A 1 207 ? -5.302 0.825 -21.763 1.00 77.00 207 ASP A N 1
ATOM 1697 C CA . ASP A 1 207 ? -4.092 0.528 -22.514 1.00 77.00 207 ASP A CA 1
ATOM 1698 C C . ASP A 1 207 ? -2.821 0.826 -21.705 1.00 77.00 207 ASP A C 1
ATOM 1700 O O . ASP A 1 207 ? -1.751 0.992 -22.285 1.00 77.00 207 ASP A O 1
ATOM 1704 N N . TRP A 1 208 ? -2.911 0.850 -20.368 1.00 84.12 208 TRP A N 1
ATOM 1705 C CA . TRP A 1 208 ? -1.793 1.159 -19.468 1.00 84.12 208 TRP A CA 1
ATOM 1706 C C . TRP A 1 208 ? -0.513 0.375 -19.795 1.00 84.12 208 TRP A C 1
ATOM 1708 O O . TRP A 1 208 ? 0.578 0.922 -19.696 1.00 84.12 208 TRP A O 1
ATOM 1718 N N . ALA A 1 209 ? -0.629 -0.883 -20.229 1.00 80.62 209 ALA A N 1
ATOM 1719 C CA . ALA A 1 209 ? 0.524 -1.721 -20.551 1.00 80.62 209 ALA A CA 1
ATOM 1720 C C . ALA A 1 209 ? 1.318 -1.238 -21.783 1.00 80.62 209 ALA A C 1
ATOM 1722 O O . ALA A 1 209 ? 2.466 -1.630 -21.951 1.00 80.62 209 ALA A O 1
ATOM 1723 N N . TYR A 1 210 ? 0.712 -0.405 -22.634 1.00 77.62 210 TYR A N 1
ATOM 1724 C CA . TYR A 1 210 ? 1.341 0.188 -23.818 1.00 77.62 210 TYR A CA 1
ATOM 1725 C C . TYR A 1 210 ? 1.577 1.694 -23.663 1.00 77.62 210 TYR A C 1
ATOM 1727 O O . TYR A 1 210 ? 2.513 2.229 -24.249 1.00 77.62 210 TYR A O 1
ATOM 1735 N N . ALA A 1 211 ? 0.724 2.378 -22.898 1.00 78.94 211 ALA A N 1
ATOM 1736 C CA . ALA A 1 211 ? 0.786 3.824 -22.701 1.00 78.94 211 ALA A CA 1
ATOM 1737 C C . ALA A 1 211 ? 1.747 4.241 -21.576 1.00 78.94 211 ALA A C 1
ATOM 1739 O O . ALA A 1 211 ? 2.284 5.346 -21.607 1.00 78.94 211 ALA A O 1
ATOM 1740 N N . CYS A 1 212 ? 1.969 3.377 -20.582 1.00 82.81 212 CYS A N 1
ATOM 1741 C CA . CYS A 1 212 ? 2.767 3.706 -19.407 1.00 82.81 212 CYS A CA 1
ATOM 1742 C C . CYS A 1 212 ? 4.201 3.190 -19.514 1.00 82.81 212 CYS A C 1
ATOM 1744 O O . CYS A 1 212 ? 4.457 2.103 -20.030 1.00 82.81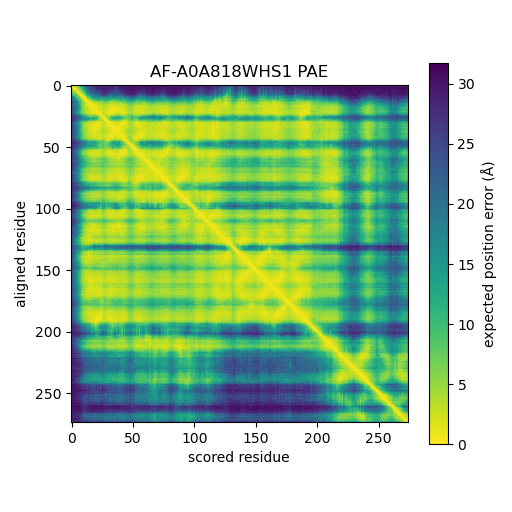 212 CYS A O 1
ATOM 1746 N N . ALA A 1 213 ? 5.138 3.942 -18.941 1.00 82.38 213 ALA A N 1
ATOM 1747 C CA . ALA A 1 213 ? 6.534 3.537 -18.871 1.00 82.38 213 ALA A CA 1
ATOM 1748 C C . ALA A 1 213 ? 6.721 2.331 -17.931 1.00 82.38 213 ALA A C 1
ATOM 1750 O O . ALA A 1 213 ? 6.344 2.381 -16.757 1.00 82.38 213 ALA A O 1
ATOM 1751 N N . ASP A 1 214 ? 7.357 1.266 -18.420 1.00 82.06 214 ASP A N 1
ATOM 1752 C CA . ASP A 1 214 ? 7.792 0.151 -17.577 1.00 82.06 214 ASP A CA 1
ATOM 1753 C C . ASP A 1 214 ? 9.080 0.532 -16.834 1.00 82.06 214 ASP A C 1
ATOM 1755 O O . ASP A 1 214 ? 10.174 0.538 -17.409 1.00 82.06 214 ASP A O 1
ATOM 1759 N N . PHE A 1 215 ? 8.986 0.823 -15.536 1.00 79.56 215 PHE A N 1
ATOM 1760 C CA . PHE A 1 215 ? 10.173 1.128 -14.729 1.00 79.56 215 PHE A CA 1
ATOM 1761 C C . PHE A 1 215 ? 11.111 -0.069 -14.548 1.00 79.56 215 PHE A C 1
ATOM 1763 O O . PHE A 1 215 ? 12.295 0.102 -14.238 1.00 79.56 215 PHE A O 1
ATOM 1770 N N . ALA A 1 216 ? 10.634 -1.283 -14.805 1.00 73.50 216 ALA A N 1
ATOM 1771 C CA . ALA A 1 216 ? 11.452 -2.478 -14.772 1.00 73.50 216 ALA A CA 1
ATOM 1772 C C . ALA A 1 216 ? 12.352 -2.607 -16.026 1.00 73.50 216 ALA A C 1
ATOM 1774 O O . ALA A 1 216 ? 13.361 -3.312 -15.970 1.00 73.50 216 ALA A O 1
ATOM 1775 N N . LEU A 1 217 ? 12.061 -1.894 -17.125 1.00 71.12 217 LEU A N 1
ATOM 1776 C CA . LEU A 1 217 ? 12.864 -1.872 -18.364 1.00 71.12 217 LEU A CA 1
ATOM 1777 C C . LEU A 1 217 ? 13.945 -0.769 -18.401 1.00 71.12 217 LEU A C 1
ATOM 1779 O O . LEU A 1 217 ? 14.533 -0.510 -19.449 1.00 71.12 217 LEU A O 1
ATOM 1783 N N . GLY A 1 218 ? 14.243 -0.127 -17.266 1.00 66.19 218 GLY A N 1
ATOM 1784 C CA . GLY A 1 218 ? 15.308 0.878 -17.174 1.00 66.19 218 GLY A CA 1
ATOM 1785 C C . GLY A 1 218 ? 16.719 0.334 -17.460 1.00 66.19 218 GLY A C 1
ATOM 1786 O O . GLY A 1 218 ? 16.999 -0.857 -17.298 1.00 66.19 218 GLY A O 1
ATOM 1787 N N . LEU A 1 219 ? 17.622 1.240 -17.848 1.00 70.12 219 LEU A N 1
ATOM 1788 C CA . LEU A 1 219 ? 19.047 0.965 -18.057 1.00 70.12 219 LEU A CA 1
ATOM 1789 C C . LEU A 1 219 ? 19.831 1.264 -16.775 1.00 70.12 219 LEU A C 1
ATOM 1791 O O . LEU A 1 219 ? 19.758 2.377 -16.257 1.00 70.12 219 LEU A O 1
ATOM 1795 N N . SER A 1 220 ? 20.619 0.303 -16.304 1.00 76.12 220 SER A N 1
ATOM 1796 C CA . SER A 1 220 ? 21.647 0.531 -15.284 1.00 76.12 220 SER A CA 1
ATOM 1797 C C . SER A 1 220 ? 23.007 0.752 -15.931 1.00 76.12 220 SER A C 1
ATOM 1799 O O . SER A 1 220 ? 23.272 0.229 -17.015 1.00 76.12 220 SER A O 1
ATOM 1801 N N . ARG A 1 221 ? 23.863 1.538 -15.267 1.00 82.19 221 ARG A N 1
ATOM 1802 C CA . ARG A 1 221 ? 25.209 1.880 -15.739 1.00 82.19 221 ARG A CA 1
ATOM 1803 C C . ARG A 1 221 ? 26.213 1.791 -14.595 1.00 82.19 221 ARG A C 1
ATOM 1805 O O . ARG A 1 221 ? 25.905 2.238 -13.494 1.00 82.19 221 ARG A O 1
ATOM 1812 N N . ASP A 1 222 ? 27.407 1.278 -14.866 1.00 80.06 222 ASP A N 1
ATOM 1813 C CA . ASP A 1 222 ? 28.529 1.313 -13.922 1.00 80.06 222 ASP A CA 1
ATOM 1814 C C . ASP A 1 222 ? 29.850 1.621 -14.645 1.00 80.06 222 ASP A C 1
ATOM 1816 O O . ASP A 1 222 ? 30.241 0.859 -15.537 1.00 80.06 222 ASP A O 1
ATOM 1820 N N . PRO A 1 223 ? 30.540 2.721 -14.291 1.00 79.06 223 PRO A N 1
ATOM 1821 C CA . PRO A 1 223 ? 30.116 3.748 -13.327 1.00 79.06 223 PRO A CA 1
ATOM 1822 C C . PRO A 1 223 ? 29.012 4.669 -13.887 1.00 79.06 223 PRO A C 1
ATOM 1824 O O . PRO A 1 223 ? 28.939 4.906 -15.092 1.00 79.06 223 PRO A O 1
ATOM 1827 N N . GLU A 1 224 ? 28.167 5.240 -13.015 1.00 71.94 224 GLU A N 1
ATOM 1828 C CA . GLU A 1 224 ? 27.098 6.185 -13.416 1.00 71.94 224 GLU A CA 1
ATOM 1829 C C . GLU A 1 224 ? 27.645 7.454 -14.097 1.00 71.94 224 GLU A C 1
ATOM 1831 O O . GLU A 1 224 ? 26.978 8.061 -14.935 1.00 71.94 224 GLU A O 1
ATOM 1836 N N . SER A 1 225 ? 28.874 7.848 -13.753 1.00 73.50 225 SER A N 1
ATOM 1837 C CA . SER A 1 225 ? 29.617 8.923 -14.409 1.00 73.50 225 SER A CA 1
ATOM 1838 C C . SER A 1 225 ? 31.111 8.603 -14.438 1.00 73.50 225 SER A C 1
ATOM 1840 O O . SER A 1 225 ? 31.635 7.915 -13.561 1.00 73.50 225 SER A O 1
ATOM 1842 N N . SER A 1 226 ? 31.814 9.085 -15.461 1.00 70.12 226 SER A N 1
ATOM 1843 C CA . SER A 1 226 ? 33.264 8.928 -15.592 1.00 70.12 226 SER A CA 1
ATOM 1844 C C . SER A 1 226 ? 33.900 10.178 -16.169 1.00 70.12 226 SER A C 1
ATOM 1846 O O . SER A 1 226 ? 33.412 10.735 -17.149 1.00 70.12 226 SER A O 1
ATOM 1848 N N . MET A 1 227 ? 35.022 10.585 -15.578 1.00 76.56 227 MET A N 1
ATOM 1849 C CA . MET A 1 227 ? 35.920 11.578 -16.153 1.00 76.56 227 MET A CA 1
ATOM 1850 C C . MET A 1 227 ? 37.073 10.830 -16.820 1.00 76.56 227 MET A C 1
ATOM 1852 O O . MET A 1 227 ? 37.847 10.169 -16.134 1.00 76.56 227 MET A O 1
ATOM 1856 N N . ILE A 1 228 ? 37.158 10.907 -18.148 1.00 73.25 228 ILE A N 1
ATOM 1857 C CA . ILE A 1 228 ? 38.194 10.230 -18.935 1.00 73.25 228 ILE A CA 1
ATOM 1858 C C . ILE A 1 228 ? 39.272 11.266 -19.291 1.00 73.25 228 ILE A C 1
ATOM 1860 O O . ILE A 1 228 ? 38.955 12.240 -19.982 1.00 73.25 228 ILE A O 1
ATOM 1864 N N . PRO A 1 229 ? 40.520 11.110 -18.813 1.00 76.94 229 PRO A N 1
ATOM 1865 C CA . PRO A 1 229 ? 41.622 11.989 -19.188 1.00 76.94 229 PRO A CA 1
ATOM 1866 C C . PRO A 1 229 ? 41.930 11.942 -20.690 1.00 76.94 229 PRO A C 1
ATOM 1868 O O . PRO A 1 229 ? 41.602 10.990 -21.398 1.00 76.94 229 PRO A O 1
ATOM 1871 N N . LEU A 1 230 ? 42.608 12.979 -21.186 1.00 73.69 230 LEU A N 1
ATOM 1872 C CA . LEU A 1 230 ? 43.031 13.044 -22.584 1.00 73.69 230 LEU A CA 1
ATOM 1873 C C . LEU A 1 230 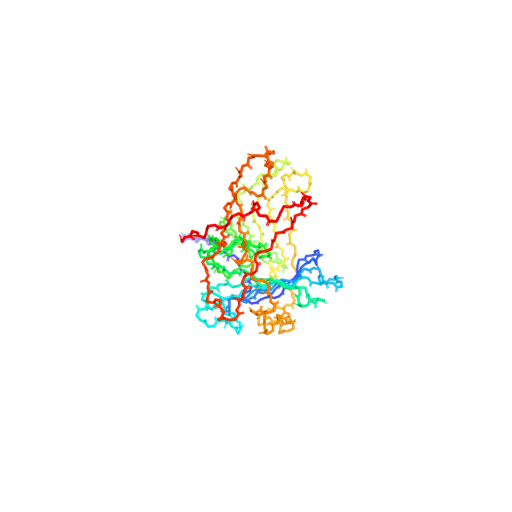? 43.970 11.868 -22.922 1.00 73.69 230 LEU A C 1
ATOM 1875 O O . LEU A 1 230 ? 44.977 11.678 -22.246 1.00 73.69 230 LEU A O 1
ATOM 1879 N N . ASN A 1 231 ? 43.671 11.147 -24.009 1.00 76.06 231 ASN A N 1
ATOM 1880 C CA . ASN A 1 231 ? 44.370 9.938 -24.489 1.00 76.06 231 ASN A CA 1
ATOM 1881 C C . ASN A 1 231 ? 44.189 8.669 -23.638 1.00 76.06 231 ASN A C 1
ATOM 1883 O O . ASN A 1 231 ? 44.917 7.697 -23.841 1.00 76.06 231 ASN A O 1
ATOM 1887 N N . GLU A 1 232 ? 43.222 8.649 -22.726 1.00 80.38 232 GLU A N 1
ATOM 1888 C CA . GLU A 1 232 ? 42.838 7.442 -21.995 1.00 80.38 232 GLU A CA 1
ATOM 1889 C C . GLU A 1 232 ? 41.491 6.895 -22.484 1.00 80.38 232 GLU A C 1
ATOM 1891 O O . GLU A 1 232 ? 40.755 7.543 -23.230 1.00 80.38 232 GLU A O 1
ATOM 1896 N N . SER A 1 233 ? 41.169 5.673 -22.064 1.00 79.31 233 SER A N 1
ATOM 1897 C CA . SER A 1 233 ? 39.894 5.016 -22.350 1.00 79.31 233 SER A CA 1
ATOM 1898 C C . SER A 1 233 ? 39.283 4.487 -21.060 1.00 79.31 233 SER A C 1
ATOM 1900 O O . SER A 1 233 ? 39.986 3.881 -20.252 1.00 79.31 233 SER A O 1
ATOM 1902 N N . GLY A 1 234 ? 37.977 4.676 -20.896 1.00 79.62 234 GLY A N 1
ATOM 1903 C CA . GLY A 1 234 ? 37.189 4.110 -19.804 1.00 79.62 234 GLY A CA 1
ATOM 1904 C C . GLY A 1 234 ? 36.189 3.089 -20.336 1.00 79.62 234 GLY A C 1
ATOM 1905 O O . GLY A 1 234 ? 35.792 3.150 -21.497 1.00 79.62 234 GLY A O 1
ATOM 1906 N N . THR A 1 235 ? 35.783 2.147 -19.489 1.00 81.94 235 THR A N 1
ATOM 1907 C CA . THR A 1 235 ? 34.691 1.210 -19.789 1.00 81.94 235 THR A CA 1
ATOM 1908 C C . THR A 1 235 ? 33.502 1.552 -18.906 1.00 81.94 235 THR A C 1
ATOM 1910 O O . THR A 1 235 ? 33.669 1.735 -17.702 1.00 81.94 235 THR A O 1
ATOM 1913 N N . VAL A 1 236 ? 32.318 1.647 -19.511 1.00 78.50 236 VAL A N 1
ATOM 1914 C CA . VAL A 1 236 ? 31.042 1.779 -18.803 1.00 78.50 236 VAL A CA 1
ATOM 1915 C C . VAL A 1 236 ? 30.208 0.561 -19.158 1.00 78.50 236 VAL A C 1
ATOM 1917 O O . VAL A 1 236 ? 29.885 0.343 -20.325 1.00 78.50 236 VAL A O 1
ATOM 1920 N N . ASN A 1 237 ? 29.864 -0.226 -18.149 1.00 81.69 237 ASN A N 1
ATOM 1921 C CA . ASN A 1 237 ? 28.964 -1.355 -18.310 1.00 81.69 237 ASN A CA 1
ATOM 1922 C C . ASN A 1 237 ? 27.529 -0.834 -18.342 1.00 81.69 237 ASN A C 1
ATOM 1924 O O . ASN A 1 237 ? 27.160 -0.022 -17.496 1.00 81.69 237 ASN A O 1
ATOM 1928 N N . ILE A 1 238 ? 26.721 -1.306 -19.293 1.00 75.06 238 ILE A N 1
ATOM 1929 C CA . ILE A 1 238 ? 25.283 -1.021 -19.348 1.00 75.06 238 ILE A CA 1
ATOM 1930 C C . ILE A 1 238 ? 24.528 -2.334 -19.407 1.00 75.06 238 ILE A C 1
ATOM 1932 O O . ILE A 1 238 ? 24.872 -3.216 -20.192 1.00 75.06 238 ILE A O 1
ATOM 1936 N N . TRP A 1 239 ? 23.465 -2.442 -18.624 1.00 74.88 239 TRP A N 1
ATOM 1937 C CA . TRP A 1 239 ? 22.576 -3.594 -18.659 1.00 74.88 239 TRP A CA 1
ATOM 1938 C C . TRP A 1 239 ? 21.130 -3.178 -18.401 1.00 74.88 239 TRP A C 1
ATOM 1940 O O . TRP A 1 239 ? 20.854 -2.108 -17.854 1.00 74.88 239 TRP A O 1
ATOM 1950 N N . LEU A 1 240 ? 20.195 -4.034 -18.807 1.00 73.88 240 LEU A N 1
ATOM 1951 C CA . LEU A 1 240 ? 18.788 -3.889 -18.450 1.00 73.88 240 LEU A CA 1
ATOM 1952 C C . LEU A 1 240 ? 18.582 -4.307 -16.996 1.00 73.88 240 LEU A C 1
ATOM 1954 O O . LEU A 1 240 ? 19.123 -5.319 -16.547 1.00 73.88 240 LEU A O 1
ATOM 1958 N N . ASN A 1 241 ? 17.745 -3.568 -16.274 1.00 72.31 241 ASN A N 1
ATOM 1959 C CA . ASN A 1 241 ? 17.394 -3.903 -14.892 1.00 72.31 241 ASN A CA 1
ATOM 1960 C C . ASN A 1 241 ? 16.670 -5.251 -14.778 1.00 72.31 241 ASN A C 1
ATOM 1962 O O . ASN A 1 241 ? 16.775 -5.928 -13.757 1.00 72.31 241 ASN A O 1
ATOM 1966 N N . THR A 1 242 ? 15.960 -5.646 -15.834 1.00 71.50 242 THR A N 1
ATOM 1967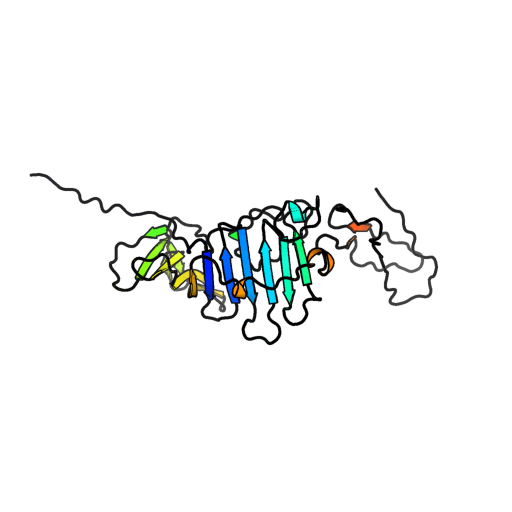 C CA . THR A 1 242 ? 15.231 -6.908 -15.925 1.00 71.50 242 THR A CA 1
ATOM 1968 C C . THR A 1 242 ? 15.626 -7.692 -17.173 1.00 71.50 242 THR A C 1
ATOM 1970 O O . THR A 1 242 ? 15.983 -7.098 -18.192 1.00 71.50 242 THR A O 1
ATOM 1973 N N . PRO A 1 243 ? 15.516 -9.035 -17.149 1.00 63.91 243 PRO A N 1
ATOM 1974 C CA . PRO A 1 243 ? 15.499 -9.820 -18.370 1.00 63.91 243 PRO A CA 1
ATOM 1975 C C . PRO A 1 243 ? 14.381 -9.315 -19.274 1.00 63.91 243 PRO A C 1
ATOM 1977 O O . PRO A 1 243 ? 13.265 -9.077 -18.802 1.00 63.91 243 PRO A O 1
ATOM 1980 N N . SER A 1 244 ? 14.667 -9.214 -20.568 1.00 54.16 244 SER A N 1
ATOM 1981 C CA . SER A 1 244 ? 13.673 -8.862 -21.574 1.00 54.16 244 SER A CA 1
ATOM 1982 C C . SER A 1 244 ? 12.482 -9.821 -21.461 1.00 54.16 244 SER A C 1
ATOM 1984 O O . SER A 1 244 ? 12.590 -11.013 -21.754 1.00 54.16 244 SER A O 1
ATOM 1986 N N . HIS A 1 245 ? 11.335 -9.318 -21.008 1.00 54.75 245 HIS A N 1
ATOM 1987 C CA . HIS A 1 245 ? 10.060 -9.925 -21.370 1.00 54.75 245 HIS A CA 1
ATOM 1988 C C . HIS A 1 245 ? 9.779 -9.538 -22.823 1.00 54.75 245 HIS A C 1
ATOM 1990 O O . HIS A 1 245 ? 10.382 -8.589 -23.309 1.00 54.75 245 HIS A O 1
ATOM 1996 N N . ARG A 1 246 ? 8.967 -10.324 -23.538 1.00 47.66 246 ARG A N 1
ATOM 1997 C CA . ARG A 1 246 ? 8.764 -10.221 -24.993 1.00 47.66 246 ARG A CA 1
ATOM 1998 C C . ARG A 1 246 ? 8.590 -8.754 -25.435 1.00 47.66 246 ARG A C 1
ATOM 2000 O O . ARG A 1 246 ? 7.504 -8.201 -25.338 1.00 47.66 246 ARG A O 1
ATOM 2007 N N . ILE A 1 247 ? 9.684 -8.160 -25.896 1.00 50.00 247 ILE A N 1
ATOM 2008 C CA . ILE A 1 247 ? 9.73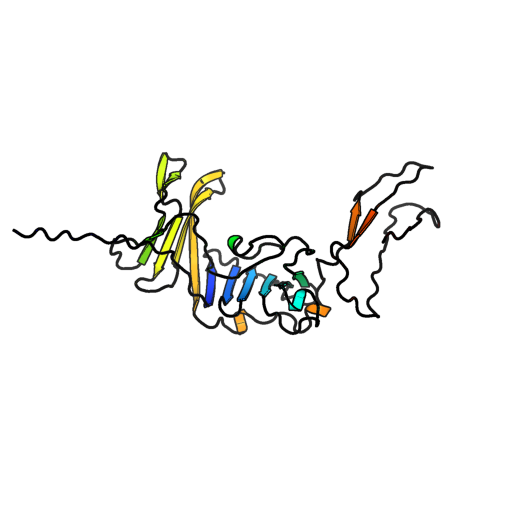1 -6.937 -26.689 1.00 50.00 247 ILE A CA 1
ATOM 2009 C C . ILE A 1 247 ? 9.081 -7.380 -27.999 1.00 50.00 247 ILE A C 1
ATOM 2011 O O . ILE A 1 247 ? 9.540 -8.364 -28.593 1.00 50.00 247 ILE A O 1
ATOM 2015 N N . ASN A 1 248 ? 7.937 -6.802 -28.375 1.00 49.75 248 ASN A N 1
ATOM 2016 C CA . ASN A 1 248 ? 7.319 -7.173 -29.647 1.00 49.75 248 ASN A CA 1
ATOM 2017 C C . ASN A 1 248 ? 8.356 -6.950 -30.755 1.00 49.75 248 ASN A C 1
ATOM 2019 O O . ASN A 1 248 ? 9.232 -6.105 -30.614 1.00 49.75 248 ASN A O 1
ATOM 2023 N N . GLU A 1 249 ? 8.288 -7.682 -31.868 1.00 45.91 249 GLU A N 1
ATOM 2024 C CA . GLU A 1 249 ? 9.317 -7.623 -32.928 1.00 45.91 249 GLU A CA 1
ATOM 2025 C C . GLU A 1 249 ? 9.539 -6.209 -33.525 1.00 45.91 249 GLU A C 1
ATOM 2027 O O . GLU A 1 249 ? 10.507 -5.997 -34.250 1.00 45.91 249 GLU A O 1
ATOM 2032 N N . ASN A 1 250 ? 8.682 -5.238 -33.180 1.00 48.34 250 ASN A N 1
ATOM 2033 C CA . ASN A 1 250 ? 8.776 -3.825 -33.553 1.00 48.34 250 ASN A CA 1
ATOM 2034 C C . ASN A 1 250 ? 9.299 -2.886 -32.448 1.00 48.34 250 ASN A C 1
ATOM 2036 O O . ASN A 1 250 ? 9.533 -1.709 -32.724 1.00 48.34 250 ASN A O 1
ATOM 2040 N N . ASP A 1 251 ? 9.470 -3.355 -31.215 1.00 47.41 251 ASP A N 1
ATOM 2041 C CA . ASP A 1 251 ? 9.916 -2.516 -30.107 1.00 47.41 251 ASP A CA 1
ATOM 2042 C C . ASP A 1 251 ? 11.446 -2.378 -30.177 1.00 47.41 251 ASP A C 1
ATOM 2044 O O . ASP A 1 251 ? 12.202 -3.346 -30.074 1.00 47.41 251 ASP A O 1
ATOM 2048 N N . THR A 1 252 ? 11.920 -1.152 -30.397 1.00 51.50 252 THR A N 1
ATOM 2049 C CA . THR A 1 252 ? 13.351 -0.842 -30.488 1.00 51.50 252 THR A CA 1
ATOM 2050 C C . THR A 1 252 ? 13.796 -0.168 -29.197 1.00 51.50 252 THR A C 1
ATOM 2052 O O . THR A 1 252 ? 13.307 0.907 -28.860 1.00 51.50 252 THR A O 1
ATOM 2055 N N . VAL A 1 253 ? 14.752 -0.767 -28.480 1.00 51.53 253 VAL A N 1
ATOM 2056 C CA . VAL A 1 253 ? 15.445 -0.073 -27.385 1.00 51.53 253 VAL A CA 1
ATOM 2057 C C . VAL A 1 253 ? 16.495 0.840 -28.006 1.00 51.53 253 VAL A C 1
ATOM 2059 O O . VAL A 1 253 ? 17.493 0.367 -28.549 1.00 51.53 253 VAL A O 1
ATOM 2062 N N . ILE A 1 254 ? 16.265 2.150 -27.940 1.00 53.50 254 ILE A N 1
ATOM 2063 C CA . ILE A 1 254 ? 17.224 3.153 -28.404 1.00 53.50 254 ILE A CA 1
ATOM 2064 C C . ILE A 1 254 ? 18.031 3.623 -27.192 1.00 53.50 254 ILE A C 1
ATOM 2066 O O . ILE A 1 254 ? 17.493 4.224 -26.265 1.00 53.50 254 ILE A O 1
ATOM 2070 N N . VAL A 1 255 ? 19.330 3.322 -27.188 1.00 54.84 255 VAL A N 1
ATOM 2071 C CA . VAL A 1 255 ? 20.272 3.849 -26.194 1.00 54.84 255 VAL A CA 1
ATOM 2072 C C . VAL A 1 255 ? 20.954 5.068 -26.800 1.00 54.84 255 VAL A C 1
ATOM 2074 O O . VAL A 1 255 ? 21.806 4.937 -27.679 1.00 54.84 255 VAL A O 1
ATOM 2077 N N . GLU A 1 256 ? 20.569 6.252 -26.335 1.00 53.31 256 GLU A N 1
ATOM 2078 C CA . GLU A 1 256 ? 21.142 7.521 -26.782 1.00 53.31 256 GLU A CA 1
ATOM 2079 C C . GLU A 1 256 ? 22.136 8.075 -25.759 1.00 53.31 256 GLU A C 1
ATOM 2081 O O . GLU A 1 256 ? 22.014 7.871 -24.547 1.00 53.31 256 GLU A O 1
ATOM 2086 N N . TRP A 1 257 ? 23.135 8.793 -26.266 1.00 59.31 257 TRP A N 1
ATOM 2087 C CA . TRP A 1 257 ? 24.218 9.361 -25.476 1.00 59.31 257 TRP A CA 1
ATOM 2088 C C . TRP A 1 257 ? 24.276 10.862 -25.710 1.00 59.31 257 TRP A C 1
ATOM 2090 O O . TRP A 1 257 ? 24.608 11.309 -26.810 1.00 59.31 257 TRP A O 1
ATOM 2100 N N . GLU A 1 258 ? 23.993 11.648 -24.676 1.00 57.53 258 GLU A N 1
ATOM 2101 C CA . GLU A 1 258 ? 24.151 13.096 -24.745 1.00 57.53 258 GLU A CA 1
ATOM 2102 C C . GLU A 1 258 ? 25.614 13.468 -24.477 1.00 57.53 258 GLU A C 1
ATOM 2104 O O . GLU A 1 258 ? 26.155 13.250 -23.390 1.00 57.53 258 GLU A O 1
ATOM 2109 N N . ARG A 1 259 ? 26.285 13.999 -25.503 1.00 62.56 259 ARG A N 1
ATOM 2110 C CA . ARG A 1 259 ? 27.678 14.446 -25.419 1.00 62.56 259 ARG A CA 1
ATOM 2111 C C . ARG A 1 259 ? 27.683 15.929 -25.085 1.00 62.56 259 ARG A C 1
ATOM 2113 O O . ARG A 1 259 ? 27.419 16.756 -25.950 1.00 62.56 259 ARG A O 1
ATOM 2120 N N . THR A 1 260 ? 27.989 16.270 -23.839 1.00 57.75 260 THR A N 1
ATOM 2121 C CA . THR A 1 260 ? 27.918 17.664 -23.383 1.00 57.75 260 THR A CA 1
ATOM 2122 C C . THR A 1 260 ? 29.042 18.540 -23.926 1.00 57.75 260 THR A C 1
ATOM 2124 O O . THR A 1 260 ? 28.818 19.735 -24.042 1.00 57.75 260 THR A O 1
ATOM 2127 N N . ASN A 1 261 ? 30.206 17.987 -24.301 1.00 56.12 261 ASN A N 1
ATOM 2128 C CA . ASN A 1 261 ? 31.326 18.720 -24.910 1.00 56.12 261 ASN A CA 1
ATOM 2129 C C . ASN A 1 261 ? 32.320 17.743 -25.579 1.00 56.12 261 ASN A C 1
ATOM 2131 O O . ASN A 1 261 ? 33.022 17.053 -24.847 1.00 56.12 261 ASN A O 1
ATOM 2135 N N . CYS A 1 262 ? 32.365 17.658 -26.920 1.00 54.62 262 CYS A N 1
ATOM 2136 C CA . CYS A 1 262 ? 33.560 17.398 -27.765 1.00 54.62 262 CYS A CA 1
ATOM 2137 C C . CYS A 1 262 ? 33.224 16.797 -29.147 1.00 54.62 262 CYS A C 1
ATOM 2139 O O . CYS A 1 262 ? 32.440 15.855 -29.279 1.00 54.62 262 CYS A O 1
ATOM 2141 N N . GLU A 1 263 ? 33.913 17.318 -30.166 1.00 58.38 263 GLU A N 1
ATOM 2142 C CA . GLU A 1 263 ? 33.978 16.863 -31.562 1.00 58.38 263 GLU A CA 1
ATOM 2143 C C . GLU A 1 263 ? 34.693 15.508 -31.688 1.00 58.38 263 GLU A C 1
ATOM 2145 O O . GLU A 1 263 ? 35.829 15.422 -32.147 1.00 58.38 263 GLU A O 1
ATOM 2150 N N . CYS A 1 264 ? 34.068 14.421 -31.249 1.00 60.56 264 CYS A N 1
ATOM 2151 C CA . CYS A 1 264 ? 34.675 13.105 -31.397 1.00 60.56 264 CYS A CA 1
ATOM 2152 C C . CYS A 1 264 ? 33.715 12.120 -32.056 1.00 60.56 264 CYS A C 1
ATOM 2154 O O . CYS A 1 264 ? 32.801 11.607 -31.417 1.00 60.56 264 CYS A O 1
ATOM 2156 N N . SER A 1 265 ? 33.896 11.864 -33.352 1.00 57.66 265 SER A N 1
ATOM 2157 C CA . SER A 1 265 ? 33.048 10.944 -34.120 1.00 57.66 265 SER A CA 1
ATOM 2158 C C . SER A 1 265 ? 33.241 9.474 -33.726 1.00 57.66 265 SER A C 1
ATOM 2160 O O . SER A 1 265 ? 32.252 8.749 -33.705 1.00 57.66 265 SER A O 1
ATOM 2162 N N . ASP A 1 266 ? 34.452 9.063 -33.312 1.00 60.88 266 ASP A N 1
ATOM 2163 C CA . ASP A 1 266 ? 34.856 7.640 -33.244 1.00 60.88 266 ASP A CA 1
ATOM 2164 C C . ASP A 1 266 ? 35.453 7.161 -31.898 1.00 60.88 266 ASP A C 1
ATOM 2166 O O . ASP A 1 266 ? 36.169 6.165 -31.855 1.00 60.88 266 ASP A O 1
ATOM 2170 N N . CYS A 1 267 ? 35.187 7.830 -30.772 1.00 69.62 267 CYS A N 1
ATOM 2171 C CA . CYS A 1 267 ? 35.729 7.428 -29.454 1.00 69.62 267 CYS A CA 1
ATOM 2172 C C . CYS A 1 267 ? 34.778 6.592 -28.584 1.00 69.62 267 CYS A C 1
ATOM 2174 O O . CYS A 1 267 ? 35.041 6.399 -27.399 1.00 69.62 267 CYS A O 1
ATOM 2176 N N . ILE A 1 268 ? 33.685 6.081 -29.154 1.00 70.56 268 ILE A N 1
ATOM 2177 C CA . ILE A 1 268 ? 32.810 5.121 -28.475 1.00 70.56 268 ILE A CA 1
ATOM 2178 C C . ILE A 1 268 ? 32.896 3.797 -29.223 1.00 70.56 268 ILE A C 1
ATOM 2180 O O . ILE A 1 268 ? 32.489 3.703 -30.379 1.00 70.56 268 ILE A O 1
ATOM 2184 N N . SER A 1 269 ? 33.399 2.770 -28.548 1.00 72.50 269 SER A N 1
ATOM 2185 C CA . SER A 1 269 ? 33.251 1.382 -28.969 1.00 72.50 269 SER A CA 1
ATOM 2186 C C . SER A 1 269 ? 32.205 0.704 -28.087 1.00 72.50 269 SER A C 1
ATOM 2188 O O . SER A 1 269 ? 32.146 0.926 -26.879 1.00 72.50 269 SER A O 1
ATOM 2190 N N . TRP A 1 270 ? 31.354 -0.116 -28.700 1.00 71.69 270 TRP A N 1
ATOM 2191 C CA . TRP A 1 270 ? 30.358 -0.920 -27.999 1.00 71.69 270 TRP A CA 1
ATOM 2192 C C . TRP A 1 270 ? 30.641 -2.394 -28.254 1.00 71.69 270 TRP A C 1
ATOM 2194 O O . TRP A 1 270 ? 30.722 -2.822 -29.406 1.00 71.69 270 TRP A O 1
ATOM 2204 N N . THR A 1 271 ? 30.763 -3.166 -27.178 1.00 77.75 271 THR A N 1
ATOM 2205 C CA . THR A 1 271 ? 30.915 -4.619 -27.245 1.00 77.75 271 THR A CA 1
ATOM 2206 C C . THR A 1 271 ? 29.742 -5.241 -26.495 1.00 77.75 271 THR A C 1
ATOM 2208 O O . THR A 1 271 ? 29.723 -5.173 -25.270 1.00 77.75 271 THR A O 1
ATOM 2211 N N . PRO A 1 272 ? 28.737 -5.806 -27.187 1.00 69.31 272 PRO A N 1
ATOM 2212 C CA . PRO A 1 272 ? 27.623 -6.451 -26.512 1.00 69.31 272 PRO A CA 1
ATOM 2213 C C . PRO A 1 272 ? 28.106 -7.737 -25.835 1.00 69.31 272 PRO A C 1
ATOM 2215 O O . PRO A 1 272 ? 28.614 -8.644 -26.498 1.00 69.31 272 PRO A O 1
ATOM 2218 N N . GLU A 1 273 ? 27.921 -7.819 -24.523 1.00 66.94 273 GLU A N 1
ATOM 2219 C CA . GLU A 1 273 ? 28.123 -9.044 -23.750 1.00 66.94 273 GLU A CA 1
ATOM 2220 C C . GLU A 1 273 ? 26.789 -9.796 -23.608 1.00 66.94 273 GLU A C 1
ATOM 2222 O O . GLU A 1 273 ? 25.718 -9.185 -23.628 1.00 66.94 273 GLU A O 1
ATOM 2227 N N . ARG A 1 274 ? 26.848 -11.133 -23.567 1.00 55.47 274 ARG A N 1
ATOM 2228 C CA . ARG A 1 274 ? 25.669 -12.011 -23.473 1.00 55.47 274 ARG A CA 1
ATOM 2229 C C . ARG A 1 274 ? 25.267 -12.285 -22.034 1.00 55.47 274 ARG A C 1
ATOM 2231 O O . ARG A 1 274 ? 26.184 -12.521 -21.220 1.00 55.47 274 ARG A O 1
#

Radius of gyration: 25.39 Å; Cα contacts (8 Å, |Δi|>4): 512; chains: 1; bounding box: 65×44×83 Å

Foldseek 3Di:
DDDDPPDPPFDFDDAFAFQFFWKAWPVNQKIWTHHQPQQKIKIWGPPVDPWIKIWIWGQCDAPDDPPFLVRHFIKIKIATPVCLLAIAIWTQAPLTDADDPPADPVQDPDSNHGHGGGRDDDPATWTWDPDPDVFKTKIFGPDWDAWPVGDIDGQKMWIAGPPDSHTAKIWHQDQDPVRTGDIDIIGMDTPDHDHPPPVRVDDNPSVCVPSHHYPQQDKDKVPPDDDADPPGADDIDIDGSGDDDDPDPPRDDDDDDDDPDDDDPPRDDDDDDD